Protein AF-A0A2G6F194-F1 (afdb_monomer)

Structure (mmCIF, N/CA/C/O backbone):
data_AF-A0A2G6F194-F1
#
_entry.id   AF-A0A2G6F194-F1
#
loop_
_atom_site.group_PDB
_atom_site.id
_atom_site.type_symbol
_atom_site.label_atom_id
_atom_site.label_alt_id
_atom_site.label_comp_id
_atom_site.label_asym_id
_atom_site.label_entity_id
_atom_site.label_seq_id
_atom_site.pdbx_PDB_ins_code
_atom_site.Cartn_x
_atom_site.Cartn_y
_atom_site.Cartn_z
_atom_site.occupancy
_atom_site.B_iso_or_equiv
_atom_site.auth_seq_id
_atom_site.auth_comp_id
_atom_site.auth_asym_id
_atom_site.auth_atom_id
_atom_site.pdbx_PDB_model_num
ATOM 1 N N . MET A 1 1 ? -25.394 56.639 -9.094 1.00 57.03 1 MET A N 1
ATOM 2 C CA . MET A 1 1 ? -26.099 55.377 -9.433 1.00 57.03 1 MET A CA 1
ATOM 3 C C . MET A 1 1 ? -25.979 54.927 -10.897 1.00 57.03 1 MET A C 1
ATOM 5 O O . MET A 1 1 ? -26.423 53.831 -11.192 1.00 57.03 1 MET A O 1
ATOM 9 N N . LYS A 1 2 ? -25.365 55.694 -11.817 1.00 50.84 2 LYS A N 1
ATOM 10 C CA . LYS A 1 2 ? -25.257 55.303 -13.242 1.00 50.84 2 LYS A CA 1
ATOM 11 C C . LYS A 1 2 ? -24.055 54.400 -13.576 1.00 50.84 2 LYS A C 1
ATOM 13 O O . LYS A 1 2 ? -24.092 53.701 -14.574 1.00 50.84 2 LYS A O 1
ATOM 18 N N . LEU A 1 3 ? -23.037 54.360 -12.709 1.00 51.38 3 LEU A N 1
ATOM 19 C CA . LEU A 1 3 ? -21.790 53.615 -12.947 1.00 51.38 3 LEU A CA 1
ATOM 20 C C . LEU A 1 3 ? -21.889 52.108 -12.633 1.00 51.38 3 LEU A C 1
ATOM 22 O O . LEU A 1 3 ? -21.144 51.312 -13.187 1.00 51.38 3 LEU A O 1
ATOM 26 N N . LYS A 1 4 ? -22.828 51.700 -11.764 1.00 57.72 4 LYS A N 1
ATOM 27 C CA . LYS A 1 4 ? -23.066 50.276 -11.457 1.00 57.72 4 LYS A CA 1
ATOM 28 C C . LYS A 1 4 ? -23.972 49.590 -12.482 1.00 57.72 4 LYS A C 1
ATOM 30 O O . LYS A 1 4 ? -23.875 48.384 -12.660 1.00 57.72 4 LYS A O 1
ATOM 35 N N . LEU A 1 5 ? -24.814 50.356 -13.181 1.00 55.59 5 LEU A N 1
ATOM 36 C CA . LEU A 1 5 ? -25.739 49.819 -14.179 1.00 55.59 5 LEU A CA 1
ATOM 37 C C . LEU A 1 5 ? -25.016 49.458 -15.486 1.00 55.59 5 LEU A C 1
ATOM 39 O O . LEU A 1 5 ? -25.322 48.439 -16.093 1.00 55.59 5 LEU A O 1
ATOM 43 N N . THR A 1 6 ? -24.008 50.243 -15.880 1.00 59.50 6 THR A N 1
ATOM 44 C CA . THR A 1 6 ? -23.192 49.972 -17.074 1.00 59.50 6 THR A CA 1
ATOM 45 C C . THR A 1 6 ? -22.275 48.763 -16.892 1.00 59.50 6 THR A C 1
ATOM 47 O O . THR A 1 6 ? -22.094 48.001 -17.833 1.00 59.50 6 THR A O 1
ATOM 50 N N . ALA A 1 7 ? -21.756 48.529 -15.682 1.00 60.09 7 ALA A N 1
ATOM 51 C CA . ALA A 1 7 ? -20.935 47.354 -15.382 1.00 60.09 7 ALA A CA 1
ATOM 52 C C . ALA A 1 7 ? -21.736 46.038 -15.453 1.00 60.09 7 ALA A C 1
ATOM 54 O O . ALA A 1 7 ? -21.231 45.040 -15.957 1.00 60.09 7 ALA A O 1
ATOM 55 N N . ILE A 1 8 ? -23.003 46.049 -15.020 1.00 62.81 8 ILE A N 1
ATOM 56 C CA . ILE A 1 8 ? -23.899 44.884 -15.122 1.00 62.81 8 ILE A CA 1
ATOM 57 C C . ILE A 1 8 ? -24.279 44.624 -16.588 1.00 62.81 8 ILE A C 1
ATOM 59 O O . ILE A 1 8 ? -24.300 43.476 -17.020 1.00 62.81 8 ILE A O 1
ATOM 63 N N . LEU A 1 9 ? -24.504 45.678 -17.379 1.00 58.00 9 LEU A N 1
ATOM 64 C CA . LEU A 1 9 ? -24.854 45.548 -18.799 1.00 58.00 9 LEU A CA 1
ATOM 65 C C . LEU A 1 9 ? -23.704 44.987 -19.652 1.00 58.00 9 LEU A C 1
ATOM 67 O O . LEU A 1 9 ? -23.964 44.222 -20.572 1.00 58.00 9 LEU A O 1
ATOM 71 N N . VAL A 1 10 ? -22.448 45.305 -19.314 1.00 62.62 10 VAL A N 1
ATOM 72 C CA . VAL A 1 10 ? -21.254 44.722 -19.962 1.00 62.62 10 VAL A CA 1
ATOM 73 C C . VAL A 1 10 ? -21.013 43.273 -19.519 1.00 62.62 10 VAL A C 1
ATOM 75 O O . VAL A 1 10 ? -20.539 42.456 -20.303 1.00 62.62 10 VAL A O 1
ATOM 78 N N . TYR A 1 11 ? -21.370 42.922 -18.281 1.00 60.53 11 TYR A N 1
ATOM 79 C CA . TYR A 1 11 ? -21.220 41.557 -17.769 1.00 60.53 11 TYR A CA 1
ATOM 80 C C . TYR A 1 11 ? -22.251 40.584 -18.372 1.00 60.53 11 TYR A C 1
ATOM 82 O O . TYR A 1 11 ? -21.932 39.430 -18.644 1.00 60.53 11 TYR A O 1
ATOM 90 N N . VAL A 1 12 ? -23.471 41.054 -18.661 1.00 61.41 12 VAL A N 1
ATOM 91 C CA . VAL A 1 12 ? -24.536 40.237 -19.275 1.00 61.41 12 VAL A CA 1
ATOM 92 C C . VAL A 1 12 ? -24.289 39.980 -20.770 1.00 61.41 12 VAL A C 1
ATO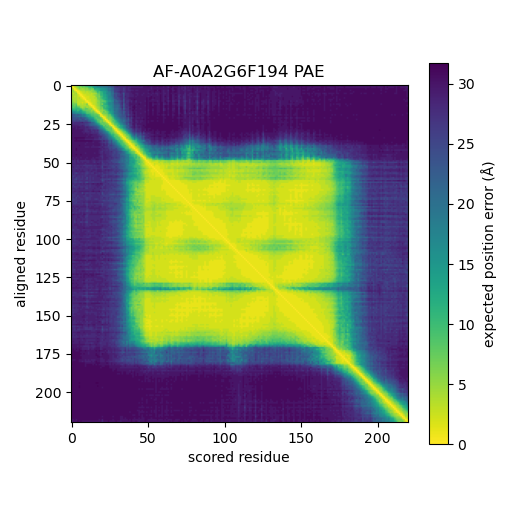M 94 O O . VAL A 1 12 ? -24.631 38.910 -21.274 1.00 61.41 12 VAL A O 1
ATOM 97 N N . THR A 1 13 ? -23.638 40.901 -21.487 1.00 58.09 13 THR A N 1
ATOM 98 C CA . THR A 1 13 ? -23.297 40.701 -22.908 1.00 58.09 13 THR A CA 1
ATOM 99 C C . THR A 1 13 ? -22.097 39.774 -23.124 1.00 58.09 13 THR A C 1
ATOM 101 O O . THR A 1 13 ? -21.975 39.189 -24.196 1.00 58.09 13 THR A O 1
ATOM 104 N N . LEU A 1 14 ? -21.252 39.566 -22.108 1.00 54.41 14 LEU A N 1
ATOM 105 C CA . LEU A 1 14 ? -20.115 38.633 -22.149 1.00 54.41 14 LEU A CA 1
ATOM 106 C C . LEU A 1 14 ? -20.490 37.172 -21.826 1.00 54.41 14 LEU A C 1
ATOM 108 O O . LEU A 1 14 ? -19.683 36.277 -22.054 1.00 54.41 14 LEU A O 1
ATOM 112 N N . LEU A 1 15 ? -21.717 36.917 -21.353 1.00 56.50 15 LEU A N 1
ATOM 113 C CA . LEU A 1 15 ? -22.209 35.589 -20.944 1.00 56.50 15 LEU A CA 1
ATOM 114 C C . LEU A 1 15 ? -23.106 34.885 -21.983 1.00 56.50 15 LEU A C 1
ATOM 116 O O . LEU A 1 15 ? -23.574 33.780 -21.726 1.00 56.50 15 LEU A O 1
ATOM 120 N N . THR A 1 16 ? -23.355 35.483 -23.155 1.00 59.78 16 THR A N 1
ATOM 121 C CA . THR A 1 16 ? -24.286 34.931 -24.170 1.00 59.78 16 THR A CA 1
ATOM 122 C C . THR A 1 16 ? -23.661 34.643 -25.543 1.00 59.78 16 THR A C 1
ATOM 124 O O . THR A 1 16 ? -24.370 34.288 -26.483 1.00 59.78 16 THR A O 1
ATOM 127 N N . GLY A 1 17 ? -22.335 34.722 -25.679 1.00 55.12 17 GLY A N 1
ATOM 128 C CA . GLY A 1 17 ? -21.633 34.395 -26.924 1.00 55.12 17 GLY A CA 1
ATOM 129 C C . GLY A 1 17 ? -20.976 33.017 -26.891 1.00 55.12 17 GLY A C 1
ATOM 130 O O . GLY A 1 17 ? -19.819 32.927 -26.498 1.00 55.12 17 GLY A O 1
ATOM 131 N N . GLY A 1 18 ? -21.674 31.962 -27.335 1.00 59.00 18 GLY A N 1
ATOM 132 C CA . GLY A 1 18 ? -21.011 30.680 -27.617 1.00 59.00 18 GLY A CA 1
ATOM 133 C C . GLY A 1 18 ? -21.842 29.395 -27.574 1.00 59.00 18 GLY A C 1
ATOM 134 O O . GLY A 1 18 ? -21.368 28.418 -27.011 1.00 59.00 18 GLY A O 1
ATOM 135 N N . VAL A 1 19 ? -23.029 29.338 -28.189 1.00 59.56 19 VAL A N 1
ATOM 136 C CA . VAL A 1 19 ? -23.589 28.051 -28.654 1.00 59.56 19 VAL A CA 1
ATOM 137 C C . VAL A 1 19 ? -24.004 28.206 -30.111 1.00 59.56 19 VAL A C 1
ATOM 139 O O . VAL A 1 19 ? -25.099 28.664 -30.422 1.00 59.56 19 VAL A O 1
ATOM 142 N N . ALA A 1 20 ? -23.102 27.832 -31.013 1.00 44.66 20 ALA A N 1
ATOM 143 C CA . ALA A 1 20 ? -23.426 27.548 -32.402 1.00 44.66 20 ALA A CA 1
ATOM 144 C C . ALA A 1 20 ? -23.197 26.049 -32.635 1.00 44.66 20 ALA A C 1
ATOM 146 O O . ALA A 1 20 ? -22.137 25.629 -33.091 1.00 44.66 20 ALA A O 1
ATOM 147 N N . CYS A 1 21 ? -24.197 25.236 -32.285 1.00 48.41 21 CYS A N 1
ATOM 148 C CA . CYS A 1 21 ? -24.303 23.864 -32.770 1.00 48.41 21 CYS A CA 1
ATOM 149 C C . CYS A 1 21 ? -24.702 23.905 -34.251 1.00 48.41 21 CYS A C 1
ATOM 151 O O . CYS A 1 21 ? -25.825 24.282 -34.584 1.00 48.41 21 CYS A O 1
ATOM 153 N N . GLN A 1 22 ? -23.806 23.492 -35.148 1.00 51.53 22 GLN A N 1
ATOM 154 C CA . GLN A 1 22 ? -24.201 23.080 -36.493 1.00 51.53 22 GLN A CA 1
ATOM 155 C C . GLN A 1 22 ? -24.918 21.731 -36.392 1.00 51.53 22 GLN A C 1
ATOM 157 O O . GLN A 1 22 ? -24.296 20.692 -36.194 1.00 51.53 22 GLN A O 1
ATOM 162 N N . GLN A 1 23 ? -26.242 21.747 -36.527 1.00 46.06 23 GLN A N 1
ATOM 163 C CA . GLN A 1 23 ? -27.043 20.537 -36.649 1.00 46.06 23 GLN A CA 1
ATOM 164 C C . GLN A 1 23 ? -27.081 20.110 -38.119 1.00 46.06 23 GLN A C 1
ATOM 166 O O . GLN A 1 23 ? -27.906 20.586 -38.897 1.00 46.06 23 GLN A O 1
ATOM 171 N N . ASN A 1 24 ? -26.175 19.209 -38.502 1.00 43.97 24 ASN A N 1
ATOM 172 C CA . ASN A 1 24 ? -26.334 18.428 -39.722 1.00 43.97 24 ASN A CA 1
ATOM 173 C C . ASN A 1 24 ? -27.231 17.222 -39.405 1.00 43.97 24 ASN A C 1
ATOM 175 O O . ASN A 1 24 ? -26.953 16.455 -38.486 1.00 43.97 24 ASN A O 1
ATOM 179 N N . ARG A 1 25 ? -28.343 17.089 -40.131 1.00 45.12 25 ARG A N 1
ATOM 180 C CA . ARG A 1 25 ? -29.281 15.974 -39.979 1.00 45.12 25 ARG A CA 1
ATOM 181 C C . ARG A 1 25 ? -28.723 14.744 -40.689 1.00 45.12 25 ARG A C 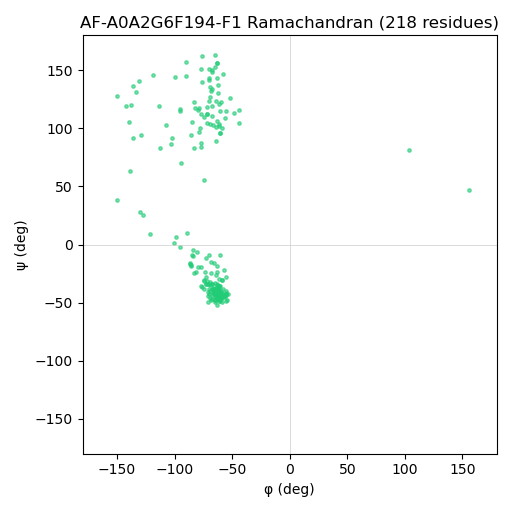1
ATOM 183 O O . ARG A 1 25 ? -28.650 14.739 -41.914 1.00 45.12 25 ARG A O 1
ATOM 190 N N . GLN A 1 26 ? -28.448 13.683 -39.938 1.00 40.47 26 GLN A N 1
ATOM 191 C CA . GLN A 1 26 ? -28.544 12.314 -40.440 1.00 40.47 26 GLN A CA 1
ATOM 192 C C . GLN A 1 26 ? -29.351 11.470 -39.451 1.00 40.47 26 GLN A C 1
ATOM 194 O O . GLN A 1 26 ? -29.325 11.691 -38.243 1.00 40.47 26 GLN A O 1
ATOM 199 N N . ASN A 1 27 ? -30.180 10.610 -40.029 1.00 34.78 27 ASN A N 1
ATOM 200 C CA . ASN A 1 27 ? -31.308 9.929 -39.415 1.00 34.78 27 ASN A CA 1
ATOM 201 C C . ASN A 1 27 ? -30.885 8.905 -38.357 1.00 34.78 27 ASN A C 1
ATOM 203 O O . ASN A 1 27 ? -29.853 8.254 -38.482 1.00 34.78 27 ASN A O 1
ATOM 207 N N . SER A 1 28 ? -31.748 8.713 -37.362 1.00 43.31 28 SER A N 1
ATOM 208 C CA . SER A 1 28 ? -31.665 7.618 -36.404 1.00 43.31 28 SER A CA 1
ATOM 209 C C . SER A 1 28 ? -31.735 6.266 -37.114 1.00 43.31 28 SER A C 1
ATOM 211 O O . SER A 1 28 ? -32.721 5.938 -37.772 1.00 43.31 28 SER A O 1
ATOM 213 N N . THR A 1 29 ? -30.716 5.445 -36.918 1.00 32.47 29 THR A N 1
ATOM 214 C CA . THR A 1 29 ? -30.862 3.993 -36.825 1.00 32.47 29 THR A CA 1
ATOM 215 C C . THR A 1 29 ? -29.956 3.587 -35.677 1.00 32.47 29 THR A C 1
ATOM 217 O O . THR A 1 29 ? -28.786 3.961 -35.660 1.00 32.47 29 THR A O 1
ATOM 220 N N . GLY A 1 30 ? -30.545 2.978 -34.650 1.00 44.94 30 GLY A N 1
ATOM 221 C CA . GLY A 1 30 ? -29.789 2.493 -33.509 1.00 44.94 30 GLY A CA 1
ATOM 222 C C . GLY A 1 30 ? -28.806 1.430 -33.968 1.00 44.94 30 GLY A C 1
ATOM 223 O O . GLY A 1 30 ? -29.207 0.512 -34.670 1.00 44.94 30 GLY A O 1
ATOM 224 N N . ASP A 1 31 ? -27.558 1.599 -33.561 1.00 35.72 31 ASP A N 1
ATOM 225 C CA . ASP A 1 31 ? -26.650 0.528 -33.196 1.00 35.72 31 ASP A CA 1
ATOM 226 C C . ASP A 1 31 ?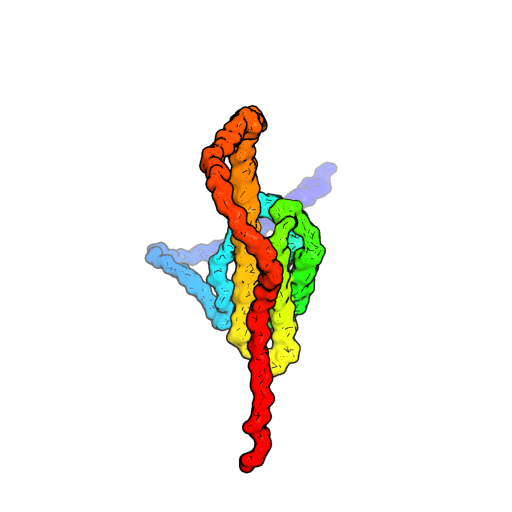 -25.710 1.114 -32.140 1.00 35.72 31 ASP A C 1
ATOM 228 O O . ASP A 1 31 ? -25.174 2.215 -32.281 1.00 35.72 31 ASP A O 1
ATOM 232 N N . ASP A 1 32 ? -25.624 0.396 -31.029 1.00 45.88 32 ASP A N 1
ATOM 233 C CA . ASP A 1 32 ? -24.804 0.674 -29.861 1.00 45.88 32 ASP A CA 1
ATOM 234 C C . ASP A 1 32 ? -23.328 0.593 -30.277 1.00 45.88 32 ASP A C 1
ATOM 236 O O . ASP A 1 32 ? -22.715 -0.475 -30.286 1.00 45.88 32 ASP A O 1
ATOM 240 N N . VAL A 1 33 ? -22.759 1.717 -30.721 1.00 38.16 33 VAL A N 1
ATOM 241 C CA . VAL A 1 33 ? -21.314 1.827 -30.918 1.00 38.16 33 VAL A CA 1
ATOM 242 C C . VAL A 1 33 ? -20.712 1.998 -29.535 1.00 38.16 33 VAL A C 1
ATOM 244 O O . VAL A 1 33 ? -20.500 3.110 -29.052 1.00 38.16 33 VAL A O 1
ATOM 247 N N . LEU A 1 34 ? -20.448 0.850 -28.911 1.00 42.69 34 LEU A N 1
ATOM 248 C CA . LEU A 1 34 ? -19.392 0.686 -27.932 1.00 42.69 34 LEU A CA 1
ATOM 249 C C . LEU A 1 34 ? -18.163 1.392 -28.513 1.00 42.69 34 LEU A C 1
ATOM 251 O O . LEU A 1 34 ? -17.555 0.921 -29.478 1.00 42.69 34 LEU A O 1
ATOM 255 N N . GLU A 1 35 ? -17.845 2.567 -27.981 1.00 36.88 35 GLU A N 1
ATOM 256 C CA . GLU A 1 35 ? -16.584 3.233 -28.248 1.00 36.88 35 GLU A CA 1
ATOM 257 C C . GLU A 1 35 ? -15.509 2.265 -27.754 1.00 36.88 35 GLU A C 1
ATOM 259 O O . GLU A 1 35 ? -15.265 2.131 -26.555 1.00 36.88 35 GLU A O 1
ATOM 264 N N . THR A 1 36 ? -14.969 1.465 -28.676 1.00 39.38 36 THR A N 1
ATOM 265 C CA . THR A 1 36 ? -13.885 0.534 -28.386 1.00 39.38 36 THR A CA 1
ATOM 266 C C . THR A 1 36 ? -12.743 1.389 -27.863 1.00 39.38 36 THR A C 1
ATOM 268 O O . THR A 1 36 ? -12.063 2.067 -28.636 1.00 39.38 36 THR A O 1
ATOM 271 N N . ARG A 1 37 ? -12.583 1.410 -26.536 1.00 41.94 37 ARG A N 1
ATOM 272 C CA . ARG A 1 37 ? -11.414 1.950 -25.852 1.00 41.94 37 ARG A CA 1
ATOM 273 C C . ARG A 1 37 ? -10.222 1.340 -26.576 1.00 41.94 37 ARG A C 1
ATOM 275 O O . ARG A 1 37 ? -10.077 0.122 -26.587 1.00 41.94 37 ARG A O 1
ATOM 282 N N . GLN A 1 38 ? -9.446 2.163 -27.276 1.00 38.91 38 GLN A N 1
ATOM 283 C CA . GLN A 1 38 ? -8.184 1.697 -27.827 1.00 38.91 38 GLN A CA 1
ATOM 284 C C . GLN A 1 38 ? -7.345 1.291 -26.619 1.00 38.91 38 GLN A C 1
ATOM 286 O O . GLN A 1 38 ? -6.895 2.151 -25.862 1.00 38.91 38 GLN A O 1
ATOM 291 N N . ASP A 1 39 ? -7.240 -0.017 -26.392 1.00 50.06 39 ASP A N 1
ATOM 292 C CA . ASP A 1 39 ? -6.336 -0.583 -25.408 1.00 50.06 39 ASP A CA 1
ATOM 293 C C . ASP A 1 39 ? -4.928 -0.180 -25.836 1.00 50.06 39 ASP A C 1
ATOM 295 O O . ASP A 1 39 ? -4.368 -0.699 -26.803 1.00 50.06 39 ASP A O 1
ATOM 299 N N . ASP A 1 40 ? -4.393 0.826 -25.149 1.00 54.69 40 ASP A N 1
ATOM 300 C CA . ASP A 1 40 ? -2.973 1.119 -25.165 1.00 54.69 40 ASP A CA 1
ATOM 301 C C . ASP A 1 40 ? -2.262 -0.172 -24.730 1.00 54.69 40 ASP A C 1
ATOM 303 O O . ASP A 1 40 ? -2.466 -0.610 -23.591 1.00 54.69 40 ASP A O 1
ATOM 307 N N . PRO A 1 41 ? -1.467 -0.816 -25.605 1.00 56.09 41 PRO A N 1
ATOM 308 C CA . PRO A 1 41 ? -0.809 -2.078 -25.281 1.00 56.09 41 PRO A CA 1
ATOM 309 C C . PRO A 1 41 ? 0.150 -1.952 -24.085 1.00 56.09 41 PRO A C 1
ATOM 311 O O . PRO A 1 41 ? 0.635 -2.968 -23.589 1.00 56.09 41 PRO A O 1
ATOM 314 N N . ASP A 1 42 ? 0.423 -0.729 -23.615 1.00 58.31 42 ASP A N 1
ATOM 315 C CA . ASP A 1 42 ? 1.227 -0.446 -22.432 1.00 58.31 42 ASP A CA 1
ATOM 316 C C . ASP A 1 42 ? 0.430 -0.443 -21.106 1.00 58.31 42 ASP A C 1
ATOM 318 O O . ASP A 1 42 ? 1.035 -0.548 -20.043 1.00 58.31 42 ASP A O 1
ATOM 322 N N . LYS A 1 43 ? -0.913 -0.371 -21.117 1.00 60.75 43 LYS A N 1
ATOM 323 C CA . LYS A 1 43 ? -1.746 -0.257 -19.897 1.00 60.75 43 LYS A CA 1
ATOM 324 C C . LYS A 1 43 ? -2.487 -1.561 -19.596 1.00 60.75 43 LYS A C 1
ATOM 326 O O . LYS A 1 43 ? -3.488 -1.867 -20.231 1.00 60.75 43 LYS A O 1
ATOM 331 N N . THR A 1 44 ? -2.019 -2.353 -18.625 1.00 56.31 44 THR A N 1
ATOM 332 C CA . THR A 1 44 ? -2.422 -3.782 -18.529 1.00 56.31 44 THR A CA 1
ATOM 333 C C . THR A 1 44 ? -2.909 -4.274 -17.150 1.00 56.31 44 THR A C 1
ATOM 335 O O . THR A 1 44 ? -2.741 -5.459 -16.841 1.00 56.31 44 THR A O 1
ATOM 338 N N . ILE A 1 45 ? -3.488 -3.440 -16.269 1.00 58.75 45 ILE A N 1
ATOM 339 C CA . ILE A 1 45 ? -3.854 -3.918 -14.909 1.00 58.75 45 ILE A CA 1
ATOM 340 C C . ILE A 1 45 ? -5.214 -3.432 -14.370 1.00 58.75 45 ILE A C 1
ATOM 342 O O . ILE A 1 45 ? -5.286 -2.821 -13.311 1.00 58.75 45 ILE A O 1
ATOM 346 N N . SER A 1 46 ? -6.332 -3.798 -14.998 1.00 55.19 46 SER A N 1
ATOM 347 C CA . SER A 1 46 ? -7.648 -3.622 -14.361 1.00 55.19 46 SER A CA 1
ATOM 348 C C . SER A 1 46 ? -7.979 -4.777 -13.396 1.00 55.19 46 SER A C 1
ATOM 350 O O . SER A 1 46 ? -8.695 -5.712 -13.756 1.00 55.19 46 SER A O 1
ATOM 352 N N . SER A 1 47 ? -7.488 -4.743 -12.148 1.00 56.78 47 SER A N 1
ATOM 353 C CA . SER A 1 47 ? -8.161 -5.508 -11.082 1.00 56.78 47 SER A CA 1
ATOM 354 C C . SER A 1 47 ? -9.427 -4.761 -10.654 1.00 56.78 47 SER A C 1
ATOM 356 O O . SER A 1 47 ? -9.451 -3.531 -10.575 1.00 56.78 47 SER A O 1
ATOM 358 N N . ILE A 1 48 ? -10.508 -5.502 -10.399 1.00 59.38 48 ILE A N 1
ATOM 359 C CA . ILE A 1 48 ? -11.655 -4.977 -9.653 1.00 59.38 48 ILE A CA 1
ATOM 360 C C . ILE A 1 48 ? -11.148 -4.739 -8.232 1.00 59.38 48 ILE A C 1
ATOM 362 O O . ILE A 1 48 ? -10.940 -5.685 -7.475 1.00 59.38 48 ILE A O 1
ATOM 366 N N . GLY A 1 49 ? -10.880 -3.475 -7.910 1.00 73.69 49 GLY A N 1
ATOM 367 C CA . GLY A 1 49 ? -10.352 -3.094 -6.609 1.00 73.69 49 GLY A CA 1
ATOM 368 C C . GLY A 1 49 ? -11.330 -3.431 -5.483 1.00 73.69 49 GLY A C 1
ATOM 369 O O . GLY A 1 49 ? -12.544 -3.292 -5.621 1.00 73.69 49 GLY A O 1
ATOM 370 N N . VAL A 1 50 ? -10.792 -3.852 -4.340 1.00 85.62 50 VAL A N 1
ATOM 371 C CA . VAL A 1 50 ? -11.565 -3.996 -3.098 1.00 85.62 50 VAL A CA 1
ATOM 372 C C . VAL A 1 50 ? -11.982 -2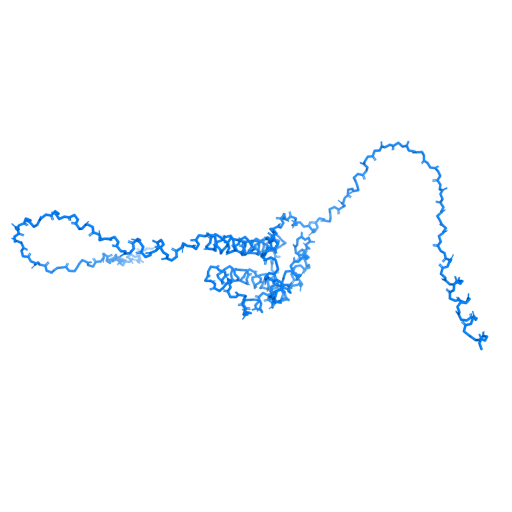.612 -2.600 1.00 85.62 50 VAL A C 1
ATOM 374 O O . VAL A 1 50 ? -11.128 -1.731 -2.473 1.00 85.62 50 VAL A O 1
ATOM 377 N N . THR A 1 51 ? -13.255 -2.439 -2.253 1.00 90.12 51 THR A N 1
ATOM 378 C CA . THR A 1 51 ? -13.772 -1.215 -1.620 1.00 90.12 51 THR A CA 1
ATOM 379 C C . THR A 1 51 ? -13.910 -1.416 -0.110 1.00 90.12 51 THR A C 1
ATOM 381 O O . THR A 1 51 ? -14.222 -2.517 0.358 1.00 90.12 51 THR A O 1
ATOM 384 N N . LEU A 1 52 ? -13.647 -0.364 0.666 1.00 91.94 52 LEU A N 1
ATOM 385 C CA . LEU A 1 52 ? -13.946 -0.360 2.098 1.00 91.94 52 LEU A CA 1
ATOM 386 C C . LEU A 1 52 ? -15.467 -0.310 2.330 1.00 91.94 52 LEU A C 1
ATOM 388 O O . LEU A 1 52 ? -16.194 0.229 1.500 1.00 91.94 52 LEU A O 1
ATOM 392 N N . SER A 1 53 ? -15.960 -0.870 3.437 1.00 91.00 53 SER A N 1
ATOM 393 C CA . SER A 1 53 ? -17.345 -0.598 3.855 1.00 91.00 53 SER A CA 1
ATOM 394 C C . SER A 1 53 ? -17.515 0.891 4.186 1.00 91.00 53 SER A C 1
ATOM 396 O O . SER A 1 53 ? -16.532 1.549 4.520 1.00 91.00 53 SER A O 1
ATOM 398 N N . GLU A 1 54 ? -18.736 1.432 4.112 1.00 89.81 54 GLU A N 1
ATOM 399 C CA . GLU A 1 54 ? -18.990 2.861 4.394 1.00 89.81 54 GLU A CA 1
ATOM 400 C C . GLU A 1 54 ? -18.462 3.264 5.781 1.00 89.81 54 GLU A C 1
ATOM 402 O O . GLU A 1 54 ? -17.686 4.207 5.921 1.00 89.81 54 GLU A O 1
ATOM 407 N N . GLU A 1 55 ? -18.770 2.460 6.797 1.00 84.50 55 GLU A N 1
ATOM 408 C CA . GLU A 1 55 ? -18.292 2.662 8.168 1.00 84.50 55 GLU A CA 1
ATOM 409 C C . GLU A 1 55 ? -16.763 2.596 8.277 1.00 84.50 55 GLU A C 1
ATOM 411 O O . GLU A 1 55 ? -16.144 3.366 9.020 1.00 84.50 55 GLU A O 1
ATOM 416 N N . ALA A 1 56 ? -16.136 1.689 7.520 1.00 88.81 56 ALA A N 1
ATOM 417 C CA . ALA A 1 56 ? -14.688 1.581 7.490 1.00 88.81 56 ALA A CA 1
ATOM 418 C C . ALA A 1 56 ? -14.039 2.779 6.815 1.00 88.81 56 ALA A C 1
ATOM 420 O O . ALA A 1 56 ? -13.013 3.285 7.279 1.00 88.81 56 ALA A O 1
ATOM 421 N N . GLN A 1 57 ? -14.661 3.246 5.741 1.00 91.19 57 GLN A N 1
ATOM 422 C CA . GLN A 1 57 ? -14.217 4.390 4.980 1.00 91.19 57 GLN A CA 1
ATOM 423 C C . GLN A 1 57 ? -14.234 5.653 5.842 1.00 91.19 57 GLN A C 1
ATOM 425 O O . GLN A 1 57 ? -13.216 6.340 5.905 1.00 91.19 57 GLN A O 1
ATOM 430 N N . ASP A 1 58 ? -15.308 5.910 6.588 1.00 89.50 58 ASP A N 1
ATOM 431 C CA . ASP A 1 58 ? -15.425 7.083 7.468 1.00 89.50 58 ASP A CA 1
ATOM 432 C C . ASP A 1 58 ? -14.311 7.161 8.516 1.00 89.50 58 ASP A C 1
ATOM 434 O O . ASP A 1 58 ? -13.780 8.228 8.829 1.00 89.50 58 ASP A O 1
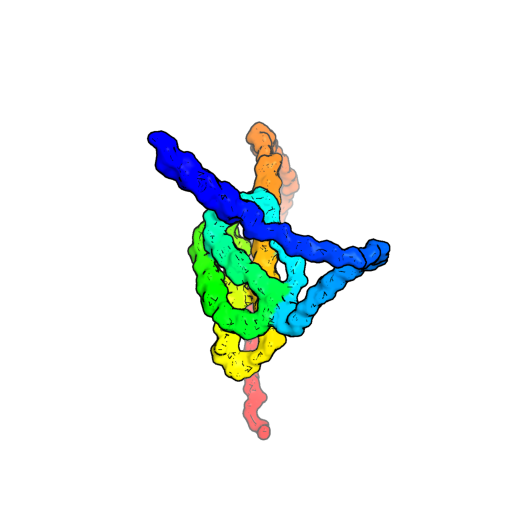ATOM 438 N N . LYS A 1 59 ? -13.914 6.018 9.071 1.00 86.69 59 LYS A N 1
ATOM 439 C CA . LYS A 1 59 ? -12.849 5.973 10.076 1.00 86.69 59 LYS A CA 1
ATOM 440 C C . LYS A 1 59 ? -11.464 6.103 9.452 1.00 86.69 59 LYS A C 1
ATOM 442 O O . LYS A 1 59 ? -10.587 6.735 10.042 1.00 86.69 59 LYS A O 1
ATOM 447 N N . VAL A 1 60 ? -11.265 5.531 8.267 1.00 92.00 60 VAL A N 1
ATOM 448 C CA . VAL A 1 60 ? -10.004 5.623 7.523 1.00 92.00 60 VAL A CA 1
ATOM 449 C C . VAL A 1 60 ? -9.798 7.016 6.913 1.00 92.00 60 VAL A C 1
ATOM 451 O O . VAL A 1 60 ? -8.655 7.434 6.782 1.00 92.00 60 VAL A O 1
ATOM 454 N N . GLN A 1 61 ? -10.855 7.801 6.670 1.00 91.12 61 GLN A N 1
ATOM 455 C CA . GLN A 1 61 ? -10.740 9.207 6.242 1.00 91.12 61 GLN A CA 1
ATOM 456 C C . GLN A 1 61 ? -9.940 10.090 7.216 1.00 91.12 61 GLN A C 1
ATOM 458 O O . GLN A 1 61 ? -9.410 11.125 6.826 1.00 91.12 61 GLN A O 1
ATOM 463 N N . THR A 1 62 ? -9.823 9.694 8.487 1.00 90.94 62 THR A N 1
ATOM 464 C CA . THR A 1 62 ? -8.988 10.409 9.470 1.00 90.94 62 THR A CA 1
ATOM 465 C C . THR A 1 62 ? -7.498 10.068 9.372 1.00 90.94 62 THR A C 1
ATOM 467 O O . THR A 1 62 ? -6.677 10.676 10.058 1.00 90.94 62 THR A O 1
ATOM 470 N N . TRP A 1 63 ? -7.134 9.094 8.535 1.00 95.62 63 TRP A N 1
ATOM 471 C CA . TRP A 1 63 ? -5.783 8.575 8.390 1.00 95.62 63 TRP A CA 1
ATOM 472 C C . TRP A 1 63 ? -5.133 9.115 7.113 1.00 95.62 63 TRP A C 1
ATOM 474 O O . TRP A 1 63 ? -5.179 8.485 6.058 1.00 95.62 63 TRP A O 1
ATOM 484 N N . GLN A 1 64 ? -4.512 10.291 7.215 1.00 96.50 64 GLN A N 1
ATOM 485 C CA . GLN A 1 64 ? -3.992 11.016 6.053 1.00 96.50 64 GLN A CA 1
ATOM 486 C C . GLN A 1 64 ? -2.996 10.193 5.229 1.00 96.50 64 GLN A C 1
ATOM 488 O O . GLN A 1 64 ? -3.119 10.130 4.013 1.00 96.50 64 GLN A O 1
ATOM 493 N N . GLU A 1 65 ? -2.058 9.491 5.867 1.00 97.50 65 GLU A N 1
ATOM 494 C CA . GLU A 1 65 ? -1.047 8.725 5.136 1.00 97.50 65 GLU A CA 1
ATOM 495 C C . GLU A 1 65 ? -1.628 7.512 4.395 1.00 97.50 65 GLU A C 1
ATOM 497 O O . GLU A 1 65 ? -1.043 7.062 3.411 1.00 97.50 65 GLU A O 1
ATOM 502 N N . TYR A 1 66 ? -2.774 6.981 4.841 1.00 97.19 66 TYR A N 1
ATOM 503 C CA . TYR A 1 66 ? -3.524 5.999 4.058 1.00 97.19 66 TYR A CA 1
ATOM 504 C C . TYR A 1 66 ? -4.092 6.647 2.791 1.00 97.19 66 TYR A C 1
ATOM 506 O O . TYR A 1 66 ? -3.951 6.078 1.712 1.00 97.19 66 TYR A O 1
ATOM 514 N N . LEU A 1 67 ? -4.718 7.823 2.921 1.00 96.62 67 LEU A N 1
ATOM 515 C CA . LEU A 1 67 ? -5.353 8.529 1.805 1.00 96.62 67 LEU A CA 1
ATOM 516 C C . LEU A 1 67 ? -4.324 8.965 0.760 1.00 96.62 67 LEU A C 1
ATOM 518 O O . LEU A 1 67 ? -4.520 8.713 -0.425 1.00 96.62 67 LEU A O 1
ATOM 522 N N . ASP A 1 68 ? -3.202 9.531 1.207 1.00 97.62 68 ASP A N 1
ATOM 523 C CA . ASP A 1 68 ? -2.097 9.939 0.335 1.00 97.62 68 ASP A CA 1
ATOM 524 C C . ASP A 1 68 ? -1.555 8.740 -0.457 1.00 97.62 68 ASP A C 1
ATOM 526 O O . ASP A 1 68 ? -1.271 8.833 -1.653 1.00 97.62 68 ASP A O 1
ATOM 530 N N . PHE A 1 69 ? -1.423 7.584 0.204 1.00 98.06 69 PHE A N 1
ATOM 531 C CA . PHE A 1 69 ? -0.976 6.361 -0.451 1.00 98.06 69 PHE A CA 1
ATOM 532 C C . PHE A 1 69 ? -2.026 5.806 -1.425 1.00 98.06 69 PHE A C 1
ATOM 534 O O . PHE A 1 69 ? -1.671 5.379 -2.523 1.00 98.06 69 PHE A O 1
ATOM 541 N N . GLU A 1 70 ? -3.307 5.809 -1.047 1.00 96.25 70 GLU A N 1
ATOM 542 C CA . GLU A 1 70 ? -4.405 5.356 -1.905 1.00 96.25 70 GLU A CA 1
ATOM 543 C C . GLU A 1 70 ? -4.504 6.199 -3.181 1.00 96.25 70 GLU A C 1
ATOM 545 O O . GLU A 1 70 ? -4.581 5.637 -4.275 1.00 96.25 70 GLU A O 1
ATOM 550 N N . GLU A 1 71 ? -4.423 7.526 -3.058 1.00 96.31 71 GLU A N 1
ATOM 551 C CA . GLU A 1 71 ? -4.422 8.455 -4.189 1.00 96.31 71 GLU A CA 1
ATOM 552 C C . GLU A 1 71 ? -3.230 8.200 -5.120 1.00 96.31 71 GLU A C 1
ATOM 554 O O . GLU A 1 71 ? -3.404 8.052 -6.333 1.00 96.31 71 GLU A O 1
ATOM 559 N N . ALA A 1 72 ? -2.027 8.058 -4.557 1.00 96.94 72 ALA A N 1
ATOM 560 C CA . ALA A 1 72 ? -0.823 7.763 -5.329 1.00 96.94 72 ALA A CA 1
ATOM 561 C C . ALA A 1 72 ? -0.880 6.408 -6.052 1.00 96.94 72 ALA A C 1
ATOM 563 O O . ALA A 1 72 ? -0.185 6.216 -7.053 1.00 96.94 72 ALA A O 1
ATOM 564 N N . LEU A 1 73 ? -1.701 5.471 -5.571 1.00 95.69 73 LEU A N 1
ATOM 565 C CA . LEU A 1 73 ? -1.860 4.148 -6.165 1.00 95.69 73 LEU A CA 1
ATOM 566 C C . LEU A 1 73 ? -2.903 4.112 -7.296 1.00 95.69 73 LEU A C 1
ATOM 568 O O . LEU A 1 73 ? -2.869 3.195 -8.115 1.00 95.69 73 LEU A O 1
ATOM 572 N N . LEU A 1 74 ? -3.796 5.103 -7.410 1.00 93.81 74 LEU A N 1
ATOM 573 C CA . LEU A 1 74 ? -4.837 5.136 -8.453 1.00 93.81 74 LEU A CA 1
ATOM 574 C C . LEU A 1 74 ? -4.302 4.987 -9.892 1.00 93.81 74 LEU A C 1
ATOM 576 O O . LEU A 1 74 ? -4.888 4.218 -10.659 1.00 93.81 74 LEU A O 1
ATOM 580 N N . PRO A 1 75 ? -3.188 5.631 -10.295 1.00 92.88 75 PRO A N 1
ATOM 581 C CA . PRO A 1 75 ? -2.645 5.447 -11.639 1.00 92.88 75 PRO A CA 1
ATOM 582 C C . PRO A 1 75 ? -2.174 4.012 -11.909 1.00 92.88 75 PRO A C 1
ATOM 584 O O . PRO A 1 75 ? -2.207 3.569 -13.056 1.00 92.88 75 PRO A O 1
ATOM 587 N N . TYR A 1 76 ? -1.783 3.259 -10.872 1.00 93.69 76 TYR A N 1
ATOM 588 C CA . TYR A 1 76 ? -1.175 1.928 -10.998 1.00 93.69 76 TYR A CA 1
ATOM 589 C C . TYR A 1 76 ? -2.137 0.844 -11.509 1.00 93.69 76 TYR A C 1
ATOM 591 O O . TYR A 1 76 ? -1.676 -0.183 -12.004 1.00 93.69 76 TYR A O 1
ATOM 599 N N . TYR A 1 77 ? -3.451 1.091 -11.497 1.00 91.25 77 TYR A N 1
ATOM 600 C CA . TYR A 1 77 ? -4.447 0.228 -12.154 1.00 91.25 77 TYR A CA 1
ATOM 601 C C . TYR A 1 77 ? -4.426 0.341 -13.695 1.00 91.25 77 TYR A C 1
ATOM 603 O O . TYR A 1 77 ? -5.056 -0.435 -14.407 1.00 91.25 77 TYR A O 1
ATOM 611 N N . ALA A 1 78 ? -3.731 1.321 -14.267 1.00 91.06 78 ALA A N 1
ATOM 612 C CA . ALA A 1 78 ? -3.617 1.458 -15.719 1.00 91.06 78 ALA A CA 1
ATOM 613 C C . ALA A 1 78 ? -2.285 2.103 -16.121 1.00 91.06 78 ALA A C 1
ATOM 615 O O . ALA A 1 78 ? -2.246 2.928 -17.034 1.00 91.06 78 ALA A O 1
ATOM 616 N N . ILE A 1 79 ? -1.212 1.754 -15.412 1.00 92.19 79 ILE A N 1
ATOM 617 C CA . ILE A 1 79 ? 0.118 2.341 -15.591 1.00 92.19 79 ILE A CA 1
ATOM 618 C C . ILE A 1 79 ? 0.938 1.569 -16.624 1.00 92.19 79 ILE A C 1
ATOM 620 O O . ILE A 1 79 ? 0.847 0.340 -16.697 1.00 92.19 79 ILE A O 1
ATOM 624 N N . SER A 1 80 ? 1.761 2.286 -17.388 1.00 92.75 80 SER A N 1
ATOM 625 C CA . SER A 1 80 ? 2.815 1.678 -18.204 1.00 92.75 80 SER A CA 1
ATOM 626 C C . SER A 1 80 ? 4.017 1.249 -17.364 1.00 92.75 80 SER A C 1
ATOM 628 O O . SER A 1 80 ? 4.236 1.725 -16.247 1.00 92.75 80 SER A O 1
ATOM 630 N N . TYR A 1 81 ? 4.861 0.369 -17.907 1.00 92.56 81 TYR A N 1
ATOM 631 C CA . TYR A 1 81 ? 6.064 -0.059 -17.182 1.00 92.56 81 TYR A CA 1
ATOM 632 C C . TYR A 1 81 ? 7.045 1.108 -16.935 1.00 92.56 81 TYR A C 1
ATOM 634 O O . TYR A 1 81 ? 7.696 1.158 -15.891 1.00 92.56 81 TYR A O 1
ATOM 642 N N . THR A 1 82 ? 7.152 2.056 -17.873 1.00 93.62 82 THR A N 1
ATOM 643 C CA . THR A 1 82 ? 8.047 3.221 -17.764 1.00 93.62 82 THR A CA 1
ATOM 644 C C . THR A 1 82 ? 7.557 4.208 -16.712 1.00 93.62 82 THR A C 1
ATOM 646 O O . THR A 1 82 ? 8.351 4.680 -15.895 1.00 93.62 82 THR A O 1
ATOM 649 N N . GLU A 1 83 ? 6.255 4.498 -16.696 1.00 94.88 83 GLU A N 1
ATOM 650 C CA . GLU A 1 83 ? 5.629 5.347 -15.682 1.00 94.88 83 GLU A CA 1
ATOM 651 C C . GLU A 1 83 ? 5.769 4.719 -14.292 1.00 94.88 83 GLU A C 1
ATOM 653 O O . GLU A 1 83 ? 6.134 5.417 -13.346 1.00 94.88 83 GLU A O 1
ATOM 658 N N . ALA A 1 84 ? 5.575 3.399 -14.172 1.00 95.81 84 ALA A N 1
ATOM 659 C CA . ALA A 1 84 ? 5.737 2.685 -12.908 1.00 95.81 84 ALA A CA 1
ATOM 660 C C . ALA A 1 84 ? 7.165 2.796 -12.357 1.00 95.81 84 ALA A C 1
ATOM 662 O O . ALA A 1 84 ? 7.341 3.085 -11.176 1.00 95.81 84 ALA A O 1
ATOM 663 N N . LEU A 1 85 ? 8.189 2.624 -13.201 1.00 95.81 85 LEU A N 1
ATOM 664 C CA . LEU A 1 85 ? 9.590 2.791 -12.792 1.00 95.81 85 LEU A CA 1
ATOM 665 C C . LEU A 1 85 ? 9.924 4.243 -12.428 1.00 95.81 85 LEU A C 1
ATOM 667 O O . LEU A 1 85 ? 10.642 4.486 -11.460 1.00 95.81 85 LEU A O 1
ATOM 671 N N . THR A 1 86 ? 9.373 5.206 -13.170 1.00 95.75 86 THR A N 1
ATOM 672 C CA . THR A 1 86 ? 9.577 6.641 -12.917 1.00 95.75 86 THR A CA 1
ATOM 673 C C . THR A 1 86 ? 8.957 7.068 -11.583 1.00 95.75 86 THR A C 1
ATOM 675 O O . THR A 1 86 ? 9.552 7.849 -10.845 1.00 95.75 86 THR A O 1
ATOM 678 N N . GLY A 1 87 ? 7.778 6.536 -11.246 1.00 96.19 87 GLY A N 1
ATOM 679 C CA . GLY A 1 87 ? 7.066 6.815 -9.996 1.00 96.19 87 GLY A CA 1
ATOM 680 C C . GLY A 1 87 ? 7.498 5.966 -8.795 1.00 96.19 87 GLY A C 1
ATOM 681 O O . GLY A 1 87 ? 7.020 6.204 -7.683 1.00 96.19 87 GLY A O 1
ATOM 682 N N . ALA A 1 88 ? 8.390 4.989 -8.985 1.00 97.06 88 ALA A N 1
ATOM 683 C CA . ALA A 1 88 ? 8.675 3.956 -7.991 1.00 97.06 88 ALA A CA 1
ATOM 684 C C . ALA A 1 88 ? 9.246 4.500 -6.669 1.00 97.06 88 ALA A C 1
ATOM 686 O O . ALA A 1 88 ? 8.819 4.086 -5.592 1.00 97.06 88 ALA A O 1
ATOM 687 N N . GLU A 1 89 ? 10.184 5.449 -6.735 1.00 98.00 89 GLU A N 1
ATOM 688 C CA . GLU A 1 89 ? 10.803 6.054 -5.544 1.00 98.00 89 GLU A CA 1
ATOM 689 C C . GLU A 1 89 ? 9.797 6.896 -4.742 1.00 98.00 89 GLU A C 1
ATOM 691 O O . GLU A 1 89 ? 9.779 6.864 -3.507 1.00 98.00 89 GLU A O 1
ATOM 696 N N . HIS A 1 90 ? 8.910 7.611 -5.440 1.00 97.75 90 HIS A N 1
ATOM 697 C CA . HIS A 1 90 ? 7.847 8.385 -4.807 1.00 97.75 90 HIS A CA 1
ATOM 698 C C . HIS A 1 90 ? 6.851 7.469 -4.085 1.00 97.75 90 HIS A C 1
ATOM 700 O O . HIS A 1 90 ? 6.570 7.681 -2.903 1.00 97.75 90 HIS A O 1
ATOM 706 N N . LEU A 1 91 ? 6.395 6.401 -4.749 1.00 98.12 91 LEU A N 1
ATOM 707 C CA . LEU A 1 91 ? 5.496 5.417 -4.146 1.00 98.12 91 LEU A CA 1
ATOM 708 C C . LEU A 1 91 ? 6.133 4.738 -2.923 1.00 98.12 91 LEU A C 1
ATOM 710 O O . LEU A 1 91 ? 5.479 4.580 -1.895 1.00 98.12 91 LEU A O 1
ATOM 714 N N . ALA A 1 92 ? 7.419 4.384 -3.004 1.00 98.31 92 ALA A N 1
ATOM 715 C CA . ALA A 1 92 ? 8.170 3.786 -1.901 1.00 98.31 92 ALA A CA 1
ATOM 716 C C . ALA A 1 92 ? 8.336 4.736 -0.698 1.00 98.31 92 ALA A C 1
ATOM 718 O O . ALA A 1 92 ? 8.341 4.296 0.455 1.00 98.31 92 ALA A O 1
ATOM 719 N N . THR A 1 93 ? 8.445 6.041 -0.952 1.00 98.50 93 THR A N 1
ATOM 720 C CA . THR A 1 93 ? 8.489 7.072 0.096 1.00 98.50 93 THR A CA 1
ATOM 721 C C . THR A 1 93 ? 7.137 7.198 0.797 1.00 98.50 93 THR A C 1
ATOM 723 O O . THR A 1 93 ? 7.080 7.190 2.029 1.00 98.50 93 THR A O 1
ATOM 726 N N . LEU A 1 94 ? 6.042 7.251 0.032 1.00 98.56 94 LEU A N 1
ATOM 727 C CA . LEU A 1 94 ? 4.688 7.295 0.586 1.00 98.56 94 LEU A CA 1
ATOM 728 C C . LEU A 1 94 ? 4.353 6.021 1.368 1.00 98.56 94 LEU A C 1
ATOM 730 O O . LEU A 1 94 ? 3.815 6.107 2.470 1.00 98.56 94 LEU A O 1
ATOM 734 N N . SER A 1 95 ? 4.736 4.842 0.868 1.00 98.38 95 SER A N 1
ATOM 735 C CA . SER A 1 95 ? 4.500 3.582 1.583 1.00 98.38 95 SER A CA 1
ATOM 736 C C . SER A 1 95 ? 5.250 3.515 2.915 1.00 98.38 95 SER A C 1
ATOM 738 O O . SER A 1 95 ? 4.751 2.934 3.880 1.00 98.38 95 SER A O 1
ATOM 740 N N . ASP A 1 96 ? 6.443 4.110 2.994 1.00 98.56 96 ASP A N 1
ATOM 741 C CA . ASP A 1 96 ? 7.225 4.153 4.227 1.00 98.56 96 ASP A CA 1
ATOM 742 C C . ASP A 1 96 ? 6.645 5.151 5.239 1.00 98.56 96 ASP A C 1
ATOM 744 O O . ASP A 1 96 ? 6.589 4.846 6.434 1.00 98.56 96 ASP A O 1
ATOM 748 N N . ALA A 1 97 ? 6.150 6.300 4.767 1.00 98.31 97 ALA A N 1
ATOM 749 C CA . ALA A 1 97 ? 5.385 7.239 5.586 1.00 98.31 97 ALA A CA 1
ATOM 750 C C . ALA A 1 97 ? 4.114 6.574 6.135 1.00 98.31 97 ALA A C 1
ATOM 752 O O . ALA A 1 97 ? 3.904 6.555 7.349 1.00 98.31 97 ALA A O 1
ATOM 753 N N . PHE A 1 98 ? 3.345 5.907 5.272 1.00 98.06 98 PHE A N 1
ATOM 754 C CA . PHE A 1 98 ? 2.165 5.137 5.655 1.00 98.06 98 PHE A CA 1
ATOM 755 C C . PHE A 1 98 ? 2.489 4.058 6.696 1.00 98.06 98 PHE A C 1
ATOM 757 O O . PHE A 1 98 ? 1.823 3.962 7.726 1.00 98.06 98 PHE A O 1
ATOM 764 N N . ARG A 1 99 ? 3.579 3.307 6.518 1.00 97.81 99 ARG A N 1
ATOM 765 C CA . ARG A 1 99 ? 4.046 2.299 7.485 1.00 97.81 99 ARG A CA 1
ATOM 766 C C . ARG A 1 99 ? 4.411 2.872 8.855 1.00 97.81 99 ARG A C 1
ATOM 768 O O . ARG A 1 99 ? 4.236 2.188 9.864 1.00 97.81 99 ARG A O 1
ATOM 775 N N . LYS A 1 100 ? 4.978 4.077 8.894 1.00 97.06 100 LYS A N 1
ATOM 776 C CA . LYS A 1 100 ? 5.410 4.753 10.129 1.00 97.06 100 LYS A CA 1
ATOM 777 C C . LYS A 1 100 ? 4.293 5.555 10.796 1.00 97.06 100 LYS A C 1
ATOM 779 O O . LYS A 1 100 ? 4.437 5.913 11.965 1.00 97.06 100 LYS A O 1
ATOM 784 N N . SER A 1 101 ? 3.224 5.846 10.063 1.00 96.19 101 SER A N 1
ATOM 785 C CA . SER A 1 101 ? 2.098 6.637 10.543 1.00 96.19 101 SER A CA 1
ATOM 786 C C . SER A 1 101 ? 1.368 5.973 11.712 1.00 96.19 101 SER A C 1
ATOM 788 O O . SER A 1 101 ? 1.402 4.752 11.912 1.00 96.19 101 SER A O 1
ATOM 790 N N . LYS A 1 102 ? 0.685 6.798 12.508 1.00 93.25 102 LYS A N 1
ATOM 791 C CA . LYS A 1 102 ? -0.166 6.319 13.594 1.00 93.25 102 LYS A CA 1
ATOM 792 C C . LYS A 1 102 ? -1.538 5.974 13.019 1.00 93.25 102 LYS A C 1
ATOM 794 O O . LYS A 1 102 ? -2.326 6.870 12.743 1.00 93.25 102 LYS A O 1
ATOM 799 N N . SER A 1 103 ? -1.830 4.683 12.891 1.00 91.50 103 SER A N 1
ATOM 800 C CA . SER A 1 103 ? -3.152 4.226 12.462 1.00 91.50 103 SER A CA 1
ATOM 801 C C . SER A 1 103 ? -4.248 4.590 13.481 1.00 91.50 103 SER A C 1
ATOM 803 O O . SER A 1 103 ? -3.945 4.894 14.642 1.00 91.50 103 SER A O 1
ATOM 805 N N . PRO A 1 104 ? -5.533 4.557 13.094 1.00 90.88 104 PRO A N 1
ATOM 806 C CA . PRO A 1 104 ? -6.647 4.606 14.037 1.00 90.88 104 PRO A CA 1
ATOM 807 C C . PRO A 1 104 ? -6.591 3.465 15.063 1.00 90.88 104 PRO A C 1
ATOM 809 O O . PRO A 1 104 ? -6.179 2.356 14.729 1.00 90.88 104 PRO A O 1
ATOM 812 N N . GLU A 1 105 ? -7.043 3.714 16.295 1.00 88.44 105 GLU A N 1
ATOM 813 C CA . GLU A 1 105 ? -6.915 2.779 17.431 1.00 88.44 105 GLU A CA 1
ATOM 814 C C . GLU A 1 105 ? -7.510 1.394 17.151 1.00 88.44 105 GLU A C 1
ATOM 816 O O . GLU A 1 105 ? -6.894 0.372 17.441 1.00 88.44 105 GLU A O 1
ATOM 821 N N . PHE A 1 106 ? -8.652 1.340 16.473 1.00 84.75 106 PHE A N 1
ATOM 822 C CA . PHE A 1 106 ? -9.296 0.080 16.112 1.00 84.75 106 PHE A CA 1
ATOM 823 C C . PHE A 1 106 ? -8.489 -0.780 15.113 1.00 84.75 106 PHE A C 1
ATOM 825 O O . PHE A 1 106 ? -8.730 -1.977 14.964 1.00 84.75 106 PHE A O 1
ATOM 832 N N . LEU A 1 107 ? -7.499 -0.186 14.435 1.00 90.75 107 LEU A N 1
ATOM 833 C CA . LEU A 1 107 ? -6.551 -0.865 13.547 1.00 90.75 107 LEU A CA 1
ATOM 834 C C . LEU A 1 107 ? -5.206 -1.155 14.223 1.00 90.75 107 LEU A C 1
ATOM 836 O O . LEU A 1 107 ? -4.288 -1.630 13.546 1.00 90.75 107 LEU A O 1
ATOM 840 N N . HIS A 1 108 ? -5.052 -0.912 15.532 1.00 90.88 108 HIS A N 1
ATOM 841 C CA . HIS A 1 108 ? -3.820 -1.178 16.299 1.00 90.88 108 HIS A CA 1
ATOM 842 C C . HIS A 1 108 ? -3.625 -2.673 16.571 1.00 90.88 108 HIS A C 1
ATOM 844 O O . HIS A 1 108 ? -3.456 -3.120 17.700 1.00 90.88 108 HIS A O 1
ATOM 850 N N . THR A 1 109 ? -3.620 -3.471 15.509 1.00 91.88 109 THR A N 1
ATOM 851 C CA . THR A 1 109 ? -3.401 -4.913 15.576 1.00 91.88 109 THR A CA 1
ATOM 852 C C . THR A 1 109 ? -2.151 -5.296 14.796 1.00 91.88 109 THR A C 1
ATOM 854 O O . THR A 1 109 ? -1.855 -4.742 13.732 1.00 91.88 109 THR A O 1
ATOM 857 N N . ASP A 1 110 ? -1.434 -6.313 15.278 1.00 93.94 110 ASP A N 1
ATOM 858 C CA . ASP A 1 110 ? -0.258 -6.840 14.574 1.00 93.94 110 ASP A CA 1
ATOM 859 C C . ASP A 1 110 ? -0.610 -7.343 13.169 1.00 93.94 110 ASP A C 1
ATOM 861 O O . ASP A 1 110 ? 0.186 -7.230 12.239 1.00 93.94 110 ASP A O 1
ATOM 865 N N . ARG A 1 111 ? -1.840 -7.837 12.983 1.00 92.50 111 ARG A N 1
ATOM 866 C CA . ARG A 1 111 ? -2.344 -8.303 11.685 1.00 92.50 111 ARG A CA 1
ATOM 867 C C . ARG A 1 111 ? -2.378 -7.179 10.650 1.00 92.50 111 ARG A C 1
ATOM 869 O O . ARG A 1 111 ? -1.971 -7.412 9.515 1.00 92.50 111 ARG A O 1
ATOM 876 N N . ILE A 1 112 ? -2.829 -5.982 11.029 1.00 95.44 112 ILE A N 1
ATOM 877 C CA . ILE A 1 112 ? -2.817 -4.808 10.145 1.00 95.44 112 ILE A CA 1
ATOM 878 C C . ILE A 1 112 ? -1.376 -4.364 9.882 1.00 95.44 112 ILE A C 1
ATOM 880 O O . ILE A 1 112 ? -0.982 -4.218 8.725 1.00 95.44 112 ILE A O 1
ATOM 884 N N . ARG A 1 113 ? -0.552 -4.254 10.933 1.00 96.06 113 ARG A N 1
ATOM 885 C CA . ARG A 1 113 ? 0.859 -3.848 10.816 1.00 96.06 113 ARG A CA 1
ATOM 886 C C . ARG A 1 113 ? 1.646 -4.736 9.849 1.00 96.06 113 ARG A C 1
ATOM 888 O O . ARG A 1 113 ? 2.400 -4.233 9.022 1.00 96.06 113 ARG A O 1
ATOM 895 N N . VAL A 1 114 ? 1.457 -6.053 9.920 1.00 97.31 114 VAL A N 1
ATOM 896 C CA . VAL A 1 114 ? 2.113 -7.006 9.011 1.00 97.31 114 VAL A CA 1
ATOM 897 C C . VAL A 1 114 ? 1.711 -6.760 7.557 1.00 97.31 114 VAL A C 1
ATOM 899 O O . VAL A 1 114 ? 2.575 -6.779 6.685 1.00 97.31 114 VAL A O 1
ATOM 902 N N . ARG A 1 115 ? 0.431 -6.488 7.273 1.00 97.44 115 ARG A N 1
ATOM 903 C CA . ARG A 1 115 ? -0.033 -6.209 5.903 1.00 97.44 115 ARG A CA 1
ATOM 904 C C . ARG A 1 115 ? 0.554 -4.913 5.348 1.00 97.44 115 ARG A C 1
ATOM 906 O O . ARG A 1 115 ? 1.005 -4.910 4.207 1.00 97.44 115 ARG A O 1
ATOM 913 N N . ILE A 1 116 ? 0.649 -3.868 6.168 1.00 98.06 116 ILE A N 1
ATOM 914 C CA . ILE A 1 116 ? 1.302 -2.609 5.779 1.00 98.06 116 ILE A CA 1
ATOM 915 C C . ILE A 1 116 ? 2.799 -2.826 5.519 1.00 98.06 116 ILE A C 1
ATOM 917 O O . ILE A 1 116 ? 3.346 -2.299 4.554 1.00 98.06 116 ILE A O 1
ATOM 921 N N . ASN A 1 117 ? 3.467 -3.659 6.321 1.00 98.25 117 ASN A N 1
ATOM 922 C CA . ASN A 1 117 ? 4.869 -4.005 6.083 1.00 98.25 117 ASN A CA 1
ATOM 923 C C . ASN A 1 117 ? 5.063 -4.758 4.759 1.00 98.25 117 ASN A C 1
ATOM 925 O O . ASN A 1 117 ? 5.989 -4.438 4.019 1.00 98.25 117 ASN A O 1
ATOM 929 N N . ILE A 1 118 ? 4.191 -5.723 4.446 1.00 98.25 118 ILE A N 1
ATOM 930 C CA . ILE A 1 118 ? 4.226 -6.463 3.173 1.00 98.25 118 ILE A CA 1
ATOM 931 C C . ILE A 1 118 ? 4.060 -5.503 1.989 1.00 98.25 118 ILE A C 1
ATOM 933 O O . ILE A 1 118 ? 4.845 -5.565 1.042 1.00 98.25 118 ILE A O 1
ATOM 937 N N . LEU A 1 119 ? 3.086 -4.593 2.074 1.00 98.50 119 LEU A N 1
ATOM 938 C CA . LEU A 1 119 ? 2.843 -3.554 1.075 1.00 98.50 119 LEU A CA 1
ATOM 939 C C . LEU A 1 119 ? 4.067 -2.648 0.884 1.00 98.50 119 LEU A C 1
ATOM 941 O O . LEU A 1 119 ? 4.530 -2.463 -0.240 1.00 98.50 119 LEU A O 1
ATOM 945 N N . ASN A 1 120 ? 4.645 -2.142 1.977 1.00 98.69 120 ASN A N 1
ATOM 946 C CA . ASN A 1 120 ? 5.844 -1.309 1.919 1.00 98.69 120 ASN A CA 1
ATOM 947 C C . ASN A 1 120 ? 7.025 -2.057 1.287 1.00 98.69 120 ASN A C 1
ATOM 949 O O . ASN A 1 120 ? 7.719 -1.509 0.440 1.00 98.69 120 ASN A O 1
ATOM 953 N N . SER A 1 121 ? 7.240 -3.327 1.641 1.00 98.62 121 SER A N 1
ATOM 954 C CA . SER A 1 121 ? 8.288 -4.138 1.014 1.00 98.62 121 SER A CA 1
ATOM 955 C C . SER A 1 121 ? 8.070 -4.323 -0.489 1.00 98.62 121 SER A C 1
ATOM 957 O O . SER A 1 121 ? 9.047 -4.350 -1.230 1.00 98.62 121 SER A O 1
ATOM 959 N N . ALA A 1 122 ? 6.825 -4.443 -0.956 1.00 98.19 122 ALA A N 1
ATOM 960 C CA . ALA A 1 122 ? 6.519 -4.510 -2.385 1.00 98.19 122 ALA A CA 1
ATOM 961 C C . ALA A 1 122 ? 6.846 -3.191 -3.110 1.00 98.19 122 ALA A C 1
ATOM 963 O O . ALA A 1 122 ? 7.462 -3.214 -4.174 1.00 98.19 122 ALA A O 1
ATOM 964 N N . CYS A 1 123 ? 6.528 -2.046 -2.502 1.00 98.38 123 CYS A N 1
ATOM 965 C CA . CYS A 1 123 ? 6.850 -0.728 -3.062 1.00 98.38 123 CYS A CA 1
ATOM 966 C C . CYS A 1 123 ? 8.367 -0.482 -3.122 1.00 98.38 123 CYS A C 1
ATOM 968 O O . CYS A 1 123 ? 8.885 -0.024 -4.137 1.00 98.38 123 CYS A O 1
ATOM 970 N N . GLN A 1 124 ? 9.100 -0.859 -2.069 1.00 98.44 124 GLN A N 1
ATOM 971 C CA . GLN A 1 124 ? 10.565 -0.766 -2.041 1.00 98.44 124 GLN A CA 1
ATOM 972 C C . GLN A 1 124 ? 11.209 -1.643 -3.126 1.00 98.44 124 GLN A C 1
ATOM 974 O O . GLN A 1 124 ? 12.114 -1.185 -3.816 1.00 98.44 124 GLN A O 1
ATOM 979 N N . ARG A 1 125 ? 10.686 -2.857 -3.367 1.00 97.94 125 ARG A N 1
ATOM 980 C CA . ARG A 1 125 ? 11.155 -3.711 -4.473 1.00 97.94 125 ARG A CA 1
ATOM 981 C C . ARG A 1 125 ? 10.967 -3.056 -5.839 1.00 97.94 125 ARG A C 1
ATOM 983 O O . ARG A 1 125 ? 11.878 -3.125 -6.657 1.00 97.94 125 ARG A O 1
ATOM 990 N N . LEU A 1 126 ? 9.830 -2.399 -6.080 1.00 97.62 126 LEU A N 1
ATOM 991 C CA . LEU A 1 126 ? 9.622 -1.646 -7.321 1.00 97.62 126 LEU A CA 1
ATOM 992 C C . LEU A 1 126 ? 10.647 -0.508 -7.462 1.00 97.62 126 LEU A C 1
ATOM 994 O O . LEU A 1 126 ? 11.198 -0.307 -8.541 1.00 97.62 126 LEU A O 1
ATOM 998 N N . SER A 1 127 ? 10.954 0.201 -6.371 1.00 97.56 127 SER A N 1
ATOM 999 C CA . SER A 1 127 ? 11.999 1.233 -6.373 1.00 97.56 127 SER A CA 1
ATOM 1000 C C . SER A 1 127 ? 13.390 0.662 -6.652 1.00 97.56 127 SER A C 1
ATOM 1002 O O . SER A 1 127 ? 14.182 1.298 -7.350 1.00 97.56 127 SER A O 1
ATOM 1004 N N . ASP A 1 128 ? 13.701 -0.526 -6.137 1.00 97.00 128 ASP A N 1
ATOM 1005 C CA . ASP A 1 128 ? 14.982 -1.190 -6.376 1.00 97.00 128 ASP A CA 1
ATOM 1006 C C . ASP A 1 128 ? 15.129 -1.658 -7.833 1.00 97.00 128 ASP A C 1
ATOM 1008 O O . ASP A 1 128 ? 16.231 -1.601 -8.383 1.00 97.00 128 ASP A O 1
ATOM 1012 N N . MET A 1 129 ? 14.031 -2.039 -8.499 1.00 95.88 129 MET A N 1
ATOM 1013 C CA . MET A 1 129 ? 14.035 -2.438 -9.915 1.00 95.88 129 MET A CA 1
ATOM 1014 C C . MET A 1 129 ? 14.560 -1.344 -10.849 1.00 95.88 129 MET A C 1
ATOM 1016 O O . MET A 1 129 ? 15.208 -1.661 -11.843 1.00 95.88 129 MET A O 1
ATOM 1020 N N . ASN A 1 130 ? 14.373 -0.065 -10.505 1.00 90.00 130 ASN A N 1
ATOM 1021 C CA . ASN A 1 130 ? 14.890 1.063 -11.288 1.00 90.00 130 ASN A CA 1
ATOM 1022 C C . ASN A 1 130 ? 16.434 1.098 -11.353 1.00 90.00 130 ASN A C 1
ATOM 1024 O O . ASN A 1 130 ? 17.024 1.734 -12.222 1.00 90.00 130 ASN A O 1
ATOM 1028 N N . ARG A 1 131 ? 17.120 0.401 -10.438 1.00 89.25 131 ARG A N 1
ATOM 1029 C CA . ARG A 1 131 ? 18.590 0.327 -10.386 1.00 89.25 131 ARG A CA 1
ATOM 1030 C C . ARG A 1 131 ? 19.153 -0.912 -11.088 1.00 89.25 131 ARG A C 1
ATOM 1032 O O . ARG A 1 131 ? 20.372 -1.078 -11.131 1.00 89.25 131 ARG A O 1
ATOM 1039 N N . ILE A 1 132 ? 18.297 -1.788 -11.619 1.00 90.75 132 ILE A N 1
ATOM 1040 C CA . ILE A 1 132 ? 18.695 -3.051 -12.248 1.00 90.75 132 ILE A CA 1
ATOM 1041 C C . ILE A 1 132 ? 18.819 -2.844 -13.771 1.00 90.75 132 ILE A C 1
ATOM 1043 O O . ILE A 1 132 ? 17.813 -2.612 -14.438 1.00 90.75 132 ILE A O 1
ATOM 1047 N N . PRO A 1 133 ? 20.023 -2.973 -14.365 1.00 79.19 133 PRO A N 1
ATOM 1048 C CA . PRO A 1 133 ? 20.274 -2.607 -15.767 1.00 79.19 133 PRO A CA 1
ATOM 1049 C C . PRO A 1 133 ? 19.621 -3.522 -16.819 1.00 79.19 133 PRO A C 1
ATOM 1051 O O . PRO A 1 133 ? 19.660 -3.199 -18.002 1.00 79.19 133 PRO A O 1
ATOM 1054 N N . ALA A 1 134 ? 19.042 -4.656 -16.419 1.00 89.00 134 ALA A N 1
ATOM 1055 C CA . ALA A 1 134 ? 18.427 -5.639 -17.315 1.00 89.00 134 ALA A CA 1
ATOM 1056 C C . ALA A 1 134 ? 16.985 -6.001 -16.911 1.00 89.00 134 ALA A C 1
ATOM 1058 O O . ALA A 1 134 ? 16.535 -7.106 -17.206 1.00 89.00 134 ALA A O 1
ATOM 1059 N N . ILE A 1 135 ? 16.278 -5.107 -16.206 1.00 92.50 135 ILE A N 1
ATOM 1060 C CA . ILE A 1 135 ? 14.906 -5.380 -15.771 1.00 92.50 135 ILE A CA 1
ATOM 1061 C C . ILE A 1 135 ? 13.944 -5.464 -16.962 1.00 92.50 135 ILE A C 1
ATOM 1063 O O . ILE A 1 135 ? 13.972 -4.625 -17.866 1.00 92.50 135 ILE A O 1
ATOM 1067 N N . THR A 1 136 ? 13.091 -6.484 -16.967 1.00 93.75 136 THR A N 1
ATOM 1068 C CA . THR A 1 136 ? 12.092 -6.697 -18.018 1.00 93.75 136 THR A CA 1
ATOM 1069 C C . THR A 1 136 ? 10.767 -6.013 -17.688 1.00 93.75 136 THR A C 1
ATOM 1071 O O . THR A 1 136 ? 10.424 -5.767 -16.529 1.00 93.75 136 THR A O 1
ATOM 1074 N N . ARG A 1 137 ? 9.981 -5.728 -18.730 1.00 93.38 137 ARG A N 1
ATOM 1075 C CA . ARG A 1 137 ? 8.618 -5.193 -18.606 1.00 93.38 137 ARG A CA 1
ATOM 1076 C C . ARG A 1 137 ? 7.748 -6.115 -17.754 1.00 93.38 137 ARG A C 1
ATOM 1078 O O . ARG A 1 137 ? 7.013 -5.650 -16.887 1.00 93.38 137 ARG A O 1
ATOM 1085 N N . GLU A 1 138 ? 7.833 -7.415 -18.004 1.00 93.94 138 GLU A N 1
ATOM 1086 C CA . GLU A 1 138 ? 7.024 -8.441 -17.356 1.00 93.94 138 GLU A CA 1
ATOM 1087 C C . GLU A 1 138 ? 7.288 -8.483 -15.849 1.00 93.94 138 GLU A C 1
ATOM 1089 O O . GLU A 1 138 ? 6.342 -8.573 -15.066 1.00 93.94 138 GLU A O 1
ATOM 1094 N N . GLU A 1 139 ? 8.550 -8.348 -15.434 1.00 95.19 139 GLU A N 1
ATOM 1095 C CA . GLU A 1 139 ? 8.928 -8.274 -14.020 1.00 95.19 139 GLU A CA 1
ATOM 1096 C C . GLU A 1 139 ? 8.355 -7.024 -13.344 1.00 95.19 139 GLU A C 1
ATOM 1098 O O . GLU A 1 139 ? 7.779 -7.127 -12.260 1.00 95.19 139 GLU A O 1
ATOM 1103 N N . VAL A 1 140 ? 8.458 -5.852 -13.983 1.00 96.25 140 VAL A N 1
ATOM 1104 C CA . VAL A 1 140 ? 7.910 -4.596 -13.438 1.00 96.25 140 VAL A CA 1
ATOM 1105 C C . VAL A 1 140 ? 6.398 -4.700 -13.263 1.00 96.25 140 VAL A C 1
ATOM 1107 O O . VAL A 1 140 ? 5.876 -4.412 -12.186 1.00 96.25 140 VAL A O 1
ATOM 1110 N N . ILE A 1 141 ? 5.685 -5.173 -14.287 1.00 95.12 141 ILE A N 1
ATOM 1111 C CA . ILE A 1 141 ? 4.228 -5.343 -14.233 1.00 95.12 141 ILE A CA 1
ATOM 1112 C C . ILE A 1 141 ? 3.827 -6.379 -13.175 1.00 95.12 141 ILE A C 1
ATOM 1114 O O . ILE A 1 141 ? 2.855 -6.166 -12.448 1.00 95.12 141 ILE A O 1
ATOM 1118 N N . ALA A 1 142 ? 4.579 -7.474 -13.032 1.00 95.25 142 ALA A N 1
ATOM 1119 C CA . ALA A 1 142 ? 4.355 -8.439 -11.960 1.00 95.25 142 ALA A CA 1
ATOM 1120 C C . ALA A 1 142 ? 4.515 -7.788 -10.577 1.00 95.25 142 ALA A C 1
ATOM 1122 O O . ALA A 1 142 ? 3.665 -7.973 -9.708 1.00 95.25 142 ALA A O 1
ATOM 1123 N N . GLN A 1 143 ? 5.541 -6.959 -10.382 1.00 97.12 143 GLN A N 1
ATOM 1124 C CA . GLN A 1 143 ? 5.746 -6.257 -9.117 1.00 97.12 143 GLN A CA 1
ATOM 1125 C C . GLN A 1 143 ? 4.661 -5.199 -8.843 1.00 97.12 143 GLN A C 1
ATOM 1127 O O . GLN A 1 143 ? 4.259 -5.039 -7.689 1.00 97.12 143 GLN A O 1
ATOM 1132 N N . VAL A 1 144 ? 4.128 -4.520 -9.864 1.00 96.88 144 VAL A N 1
ATOM 1133 C CA . VAL A 1 144 ? 2.965 -3.626 -9.702 1.00 96.88 144 VAL A CA 1
ATOM 1134 C C . VAL A 1 144 ? 1.730 -4.411 -9.247 1.00 96.88 144 VAL A C 1
ATOM 1136 O O . VAL A 1 144 ? 1.054 -3.996 -8.306 1.00 96.88 144 VAL A O 1
ATOM 1139 N N . ARG A 1 145 ? 1.465 -5.584 -9.836 1.00 95.31 145 ARG A N 1
ATOM 1140 C CA . ARG A 1 145 ? 0.355 -6.460 -9.412 1.00 95.31 145 ARG A CA 1
ATOM 1141 C C . ARG A 1 145 ? 0.483 -6.898 -7.955 1.00 95.31 145 ARG A C 1
ATOM 1143 O O . ARG A 1 145 ? -0.511 -6.904 -7.235 1.00 95.31 145 ARG A O 1
ATOM 1150 N N . GLU A 1 146 ? 1.695 -7.210 -7.504 1.00 96.25 146 GLU A N 1
ATOM 1151 C CA . GLU A 1 146 ? 1.963 -7.542 -6.099 1.00 96.25 146 GLU A CA 1
ATOM 1152 C C . GLU A 1 146 ? 1.662 -6.372 -5.149 1.00 96.25 146 GLU A C 1
ATOM 1154 O O . GLU A 1 146 ? 1.129 -6.585 -4.061 1.00 96.25 146 GLU A O 1
ATOM 1159 N N . ILE A 1 147 ? 1.960 -5.130 -5.550 1.00 97.62 147 ILE A N 1
ATOM 1160 C CA . ILE A 1 147 ? 1.624 -3.937 -4.755 1.00 97.62 147 ILE A CA 1
ATOM 1161 C C . ILE A 1 147 ? 0.105 -3.777 -4.650 1.00 97.62 147 ILE A C 1
ATOM 1163 O O . ILE A 1 147 ? -0.417 -3.632 -3.543 1.00 97.62 147 ILE A O 1
ATOM 1167 N N . LEU A 1 148 ? -0.605 -3.841 -5.782 1.00 96.50 148 LEU A N 1
ATOM 1168 C CA . LEU A 1 148 ? -2.066 -3.723 -5.814 1.00 96.50 148 LEU A CA 1
ATOM 1169 C C . LEU A 1 148 ? -2.724 -4.818 -4.966 1.00 96.50 148 LEU A C 1
ATOM 1171 O O . LEU A 1 148 ? -3.549 -4.518 -4.105 1.00 96.50 148 LEU A O 1
ATOM 1175 N N . SER A 1 149 ? -2.279 -6.068 -5.116 1.00 94.94 149 SER A N 1
ATOM 1176 C CA . SER A 1 149 ? -2.772 -7.192 -4.317 1.00 94.94 149 SER A CA 1
ATOM 1177 C C . SER A 1 149 ? -2.489 -7.010 -2.821 1.00 94.94 149 SER A C 1
ATOM 1179 O O . SER A 1 149 ? -3.358 -7.258 -1.982 1.00 94.94 149 SER A O 1
ATOM 1181 N N . ALA A 1 150 ? -1.299 -6.524 -2.450 1.00 96.88 150 ALA A N 1
ATOM 1182 C CA . ALA A 1 150 ? -0.969 -6.238 -1.056 1.00 96.88 150 ALA A CA 1
ATOM 1183 C C . ALA A 1 150 ? -1.877 -5.160 -0.447 1.00 96.88 150 ALA A C 1
ATOM 1185 O O . ALA A 1 150 ? -2.303 -5.295 0.706 1.00 96.88 150 ALA A O 1
ATOM 1186 N N . PHE A 1 151 ? -2.211 -4.127 -1.221 1.00 96.88 151 PHE A N 1
ATOM 1187 C CA . PHE A 1 151 ? -3.122 -3.072 -0.791 1.00 96.88 151 PHE A CA 1
ATOM 1188 C C . PHE A 1 151 ? -4.575 -3.563 -0.695 1.00 96.88 151 PHE A C 1
ATOM 1190 O O . PHE A 1 151 ? -5.262 -3.289 0.288 1.00 96.88 151 PHE A O 1
ATOM 1197 N N . GLU A 1 152 ? -5.035 -4.374 -1.646 1.00 95.06 152 GLU A N 1
ATOM 1198 C CA . GLU A 1 152 ? -6.346 -5.031 -1.587 1.00 95.06 152 GLU A CA 1
ATOM 1199 C C . GLU A 1 152 ? -6.476 -5.938 -0.356 1.00 95.06 152 GLU A C 1
ATOM 1201 O O . GLU A 1 152 ? -7.463 -5.857 0.375 1.00 95.06 152 GLU A O 1
ATOM 1206 N N . MET A 1 153 ? -5.454 -6.745 -0.053 1.00 94.38 153 MET A N 1
ATOM 1207 C CA . MET A 1 153 ? -5.422 -7.578 1.155 1.00 94.38 153 MET A CA 1
ATOM 1208 C C . MET A 1 153 ? -5.485 -6.753 2.445 1.00 94.38 153 MET A C 1
ATOM 1210 O O . MET A 1 153 ? -6.076 -7.199 3.435 1.00 94.38 153 MET A O 1
ATOM 1214 N N . LEU A 1 154 ? -4.870 -5.568 2.460 1.00 96.25 154 LEU A N 1
ATOM 1215 C CA . LEU A 1 154 ? -4.982 -4.640 3.578 1.00 96.25 154 LEU A CA 1
ATOM 1216 C C . LEU A 1 154 ? -6.423 -4.134 3.721 1.00 96.25 154 LEU A C 1
ATOM 1218 O O . LEU A 1 154 ? -6.968 -4.220 4.820 1.00 96.25 154 LEU A O 1
ATOM 1222 N N . LYS A 1 155 ? -7.064 -3.703 2.627 1.00 95.50 155 LYS A N 1
ATOM 1223 C CA . LYS A 1 155 ? -8.468 -3.253 2.628 1.00 95.50 155 LYS A CA 1
ATOM 1224 C C . LYS A 1 155 ? -9.434 -4.339 3.105 1.00 95.50 155 LYS A C 1
ATOM 1226 O O . LYS A 1 155 ? -10.239 -4.084 3.997 1.00 95.50 155 LYS A O 1
ATOM 1231 N N . ILE A 1 156 ? -9.282 -5.578 2.627 1.00 94.62 156 ILE A N 1
ATOM 1232 C CA . ILE A 1 156 ? -10.054 -6.735 3.124 1.00 94.62 156 ILE A CA 1
ATOM 1233 C C . ILE A 1 156 ? -9.885 -6.885 4.639 1.00 94.62 156 ILE A C 1
ATOM 1235 O O . ILE A 1 156 ? -10.847 -7.140 5.363 1.00 94.62 156 ILE A O 1
ATOM 1239 N N . ARG A 1 157 ? -8.656 -6.730 5.148 1.00 94.62 157 ARG A N 1
ATOM 1240 C CA . ARG A 1 157 ? -8.391 -6.877 6.581 1.00 94.62 157 ARG A CA 1
ATOM 1241 C C . ARG A 1 157 ? -8.938 -5.715 7.412 1.00 94.62 157 ARG A C 1
ATOM 1243 O O . ARG A 1 157 ? -9.311 -5.949 8.563 1.00 94.62 157 ARG A O 1
ATOM 1250 N N . ILE A 1 158 ? -8.979 -4.506 6.859 1.00 94.88 158 ILE A N 1
ATOM 1251 C CA . ILE A 1 158 ? -9.626 -3.351 7.486 1.00 94.88 158 ILE A CA 1
ATOM 1252 C C . ILE A 1 158 ? -11.123 -3.634 7.627 1.00 94.88 158 ILE A C 1
ATOM 1254 O O . ILE A 1 158 ? -11.609 -3.612 8.754 1.00 94.88 158 ILE A O 1
ATOM 1258 N N . ASN A 1 159 ? -11.804 -4.031 6.546 1.00 94.25 159 ASN A N 1
ATOM 1259 C CA . ASN A 1 159 ? -13.225 -4.404 6.584 1.00 94.25 159 ASN A CA 1
ATOM 1260 C C . ASN A 1 159 ? -13.494 -5.509 7.614 1.00 94.25 159 ASN A C 1
ATOM 1262 O O . ASN A 1 159 ? -14.325 -5.342 8.496 1.00 94.25 159 ASN A O 1
ATOM 1266 N N . ALA A 1 160 ? -12.698 -6.582 7.607 1.00 92.31 160 ALA A N 1
ATOM 1267 C CA . ALA A 1 160 ? -12.854 -7.654 8.589 1.00 92.31 160 ALA A CA 1
ATOM 1268 C C . ALA A 1 160 ? -12.645 -7.186 10.044 1.00 92.31 160 ALA A C 1
ATOM 1270 O O . ALA A 1 160 ? -13.202 -7.773 10.966 1.00 92.31 160 ALA A O 1
ATOM 1271 N N . SER A 1 161 ? -11.813 -6.164 10.282 1.00 91.25 161 SER A N 1
ATOM 1272 C CA . SER A 1 161 ? -11.642 -5.585 11.625 1.00 91.25 161 SER A CA 1
ATOM 1273 C C . SER A 1 161 ? -12.857 -4.756 12.055 1.00 91.25 161 SER A C 1
ATOM 1275 O O . SER A 1 161 ? -13.123 -4.665 13.251 1.00 91.25 161 SER A O 1
ATOM 1277 N N . PHE A 1 162 ? -13.596 -4.179 11.104 1.00 89.88 162 PHE A N 1
ATOM 1278 C CA . PHE A 1 162 ? -14.889 -3.545 11.369 1.00 89.88 162 PHE A CA 1
ATOM 1279 C C . PHE A 1 162 ? -15.964 -4.563 11.692 1.00 89.88 162 PHE A C 1
ATOM 1281 O O . PHE A 1 162 ? -16.598 -4.445 12.733 1.00 89.88 162 PHE A O 1
ATOM 1288 N N . ASP A 1 163 ? -16.096 -5.600 10.864 1.00 88.56 163 ASP A N 1
ATOM 1289 C CA . ASP A 1 163 ? -17.097 -6.646 11.075 1.00 88.56 163 ASP A CA 1
ATOM 1290 C C . ASP A 1 163 ? -16.955 -7.268 12.473 1.00 88.56 163 ASP A C 1
ATOM 1292 O O . ASP A 1 163 ? -17.941 -7.464 13.176 1.00 88.56 163 ASP A O 1
ATOM 1296 N N . ILE A 1 164 ? -15.716 -7.516 12.919 1.00 87.31 164 ILE A N 1
ATOM 1297 C CA . ILE A 1 164 ? -15.440 -8.036 14.266 1.00 87.31 164 ILE A CA 1
ATOM 1298 C C . ILE A 1 164 ? -15.896 -7.058 15.356 1.00 87.31 164 ILE A C 1
ATOM 1300 O O . ILE A 1 164 ? -16.537 -7.489 16.307 1.00 87.31 164 ILE A O 1
ATOM 1304 N N . GLN A 1 165 ? -15.602 -5.762 15.234 1.00 85.44 165 GLN A N 1
ATOM 1305 C CA . GLN A 1 165 ? -16.022 -4.776 16.237 1.00 85.44 165 GLN A CA 1
ATOM 1306 C C . GLN A 1 165 ? -17.538 -4.611 16.302 1.00 85.44 165 GLN A C 1
ATOM 1308 O O . GLN A 1 165 ? -18.094 -4.511 17.394 1.00 85.44 165 GLN A O 1
ATOM 1313 N N . ASN A 1 166 ? -18.209 -4.604 15.149 1.00 85.38 166 ASN A N 1
ATOM 1314 C CA . ASN A 1 166 ? -19.663 -4.515 15.101 1.00 85.38 166 ASN A CA 1
ATOM 1315 C C . ASN A 1 166 ? -20.282 -5.732 15.797 1.00 85.38 166 ASN A C 1
ATOM 1317 O O . ASN A 1 166 ? -21.104 -5.563 16.698 1.00 85.38 166 ASN A O 1
ATOM 1321 N N . LEU A 1 167 ? -19.788 -6.938 15.496 1.00 86.69 167 LEU A N 1
ATOM 1322 C CA . LEU A 1 167 ? -20.198 -8.163 16.185 1.00 86.69 167 LEU A CA 1
ATOM 1323 C C . LEU A 1 167 ? -19.926 -8.106 17.696 1.00 86.69 167 LEU A C 1
ATOM 1325 O O . LEU A 1 167 ? -20.783 -8.501 18.480 1.00 86.69 167 LEU A O 1
ATOM 1329 N N . GLU A 1 168 ? -18.767 -7.605 18.129 1.00 84.69 168 GLU A N 1
ATOM 1330 C CA . GLU A 1 168 ? -18.448 -7.445 19.555 1.00 84.69 168 GLU A CA 1
ATOM 1331 C C . GLU A 1 168 ? -19.402 -6.465 20.255 1.00 84.69 168 GLU A C 1
ATOM 1333 O O . GLU A 1 168 ? -19.806 -6.717 21.390 1.00 84.69 168 GLU A O 1
ATOM 1338 N N . SER A 1 169 ? -19.810 -5.388 19.575 1.00 83.69 169 SER A N 1
ATOM 1339 C CA . SER A 1 169 ? -20.770 -4.413 20.107 1.00 83.69 169 SER A CA 1
ATOM 1340 C C . SER A 1 169 ? -22.201 -4.959 20.195 1.00 83.69 169 SER A C 1
ATOM 1342 O O . SER A 1 169 ? -22.927 -4.663 21.146 1.00 83.69 169 SER A O 1
ATOM 1344 N N . GLU A 1 170 ? -22.603 -5.815 19.255 1.00 82.50 170 GLU A N 1
ATOM 1345 C CA . GLU A 1 170 ? -23.897 -6.503 19.287 1.00 82.50 170 GLU A CA 1
ATOM 1346 C C . GLU A 1 170 ? -23.932 -7.606 20.352 1.00 82.50 170 GLU A C 1
ATOM 1348 O O . GLU A 1 170 ? -24.964 -7.842 20.980 1.00 82.50 170 GLU A O 1
ATOM 1353 N N . LEU A 1 171 ? -22.796 -8.270 20.582 1.00 79.19 171 LEU A N 1
ATOM 1354 C CA . LEU A 1 171 ? -22.666 -9.388 21.514 1.00 79.19 171 LEU A CA 1
ATOM 1355 C C . LEU A 1 171 ? -22.317 -8.952 22.944 1.00 79.19 171 LEU A C 1
ATOM 1357 O O . LEU A 1 171 ? -2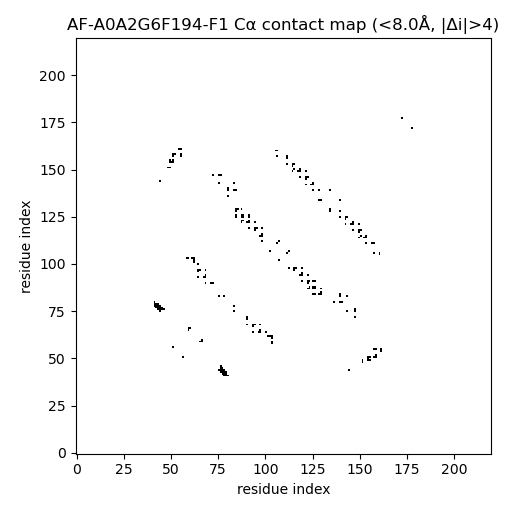1.999 -9.809 23.773 1.00 79.19 171 LEU A O 1
ATOM 1361 N N . THR A 1 172 ? -22.365 -7.652 23.257 1.00 69.75 172 THR A N 1
ATOM 1362 C CA . THR A 1 172 ? -22.141 -7.154 24.620 1.00 69.75 172 THR A CA 1
ATOM 1363 C C . THR A 1 172 ? -23.192 -7.759 25.559 1.00 69.75 172 THR A C 1
ATOM 1365 O O . THR A 1 172 ? -24.328 -7.296 25.635 1.00 69.75 172 THR A O 1
ATOM 1368 N N . LEU A 1 173 ? -22.826 -8.854 26.235 1.00 67.38 173 LEU A N 1
ATOM 1369 C CA . LEU A 1 173 ? -23.718 -9.592 27.124 1.00 67.38 173 LEU A CA 1
ATOM 1370 C C . LEU A 1 173 ? -24.152 -8.691 28.279 1.00 67.38 173 LEU A C 1
ATOM 1372 O O . LEU A 1 173 ? -23.326 -7.996 28.874 1.00 67.38 173 LEU A O 1
ATOM 1376 N N . ASP A 1 174 ? -25.439 -8.753 28.618 1.00 75.56 174 ASP A N 1
ATOM 1377 C CA . ASP A 1 174 ? -25.983 -8.056 29.778 1.00 75.56 174 ASP A CA 1
ATOM 1378 C C . ASP A 1 174 ? -25.140 -8.414 31.027 1.00 75.56 174 ASP A C 1
ATOM 1380 O O . ASP A 1 174 ? -24.927 -9.605 31.304 1.00 75.56 174 ASP A O 1
ATOM 1384 N N . PRO A 1 175 ? -24.614 -7.423 31.775 1.00 70.31 175 PRO A N 1
ATOM 1385 C CA . PRO A 1 175 ? -23.822 -7.669 32.978 1.00 70.31 175 PRO A CA 1
ATOM 1386 C C . PRO A 1 175 ? -24.553 -8.540 34.008 1.00 70.31 175 PRO A C 1
ATOM 1388 O O . PRO A 1 175 ? -23.899 -9.294 34.738 1.00 70.31 175 PRO A O 1
ATOM 1391 N N . ASP A 1 176 ? -25.887 -8.512 34.037 1.00 74.25 176 ASP A N 1
ATOM 139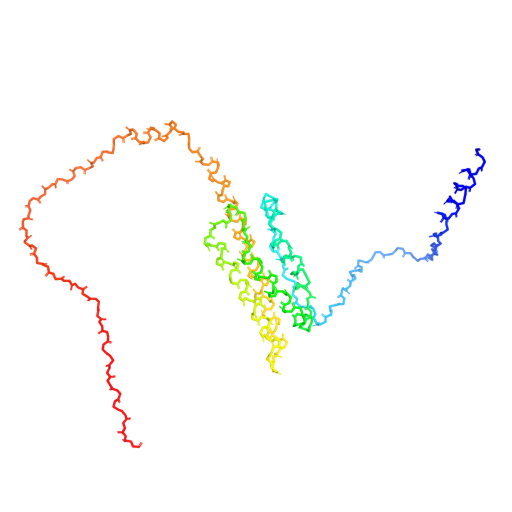2 C CA . ASP A 1 176 ? -26.684 -9.393 34.887 1.00 74.25 176 ASP A CA 1
ATOM 1393 C C . ASP A 1 176 ? -26.613 -10.855 34.415 1.00 74.25 176 ASP A C 1
ATOM 1395 O O . ASP A 1 176 ? -26.510 -11.768 35.239 1.00 74.25 176 ASP A O 1
ATOM 1399 N N . PHE A 1 177 ? -26.538 -11.100 33.104 1.00 72.38 177 PHE A N 1
ATOM 1400 C CA . PHE A 1 177 ? -26.298 -12.433 32.539 1.00 72.38 177 PHE A CA 1
ATOM 1401 C C . PHE A 1 177 ? -24.901 -12.961 32.890 1.00 72.38 177 PHE A C 1
ATOM 1403 O O . PHE A 1 177 ? -24.750 -14.119 33.286 1.00 72.38 177 PHE A O 1
ATOM 1410 N N . VAL A 1 178 ? -23.874 -12.108 32.822 1.00 72.94 178 VAL A N 1
ATOM 1411 C CA . VAL A 1 178 ? -22.495 -12.461 33.209 1.00 72.94 178 VAL A CA 1
ATOM 1412 C C . VAL A 1 178 ? -22.409 -12.788 34.703 1.00 72.94 178 VAL A C 1
ATOM 1414 O O . VAL A 1 178 ? -21.720 -13.727 35.110 1.00 72.94 178 VAL A O 1
ATOM 1417 N N . LYS A 1 179 ? -23.154 -12.058 35.538 1.00 73.25 179 LYS A N 1
ATOM 1418 C CA . LYS A 1 179 ? -23.247 -12.319 36.976 1.00 73.25 179 LYS A CA 1
ATOM 1419 C C . LYS A 1 179 ? -23.906 -13.667 37.274 1.00 73.25 179 LYS A C 1
ATOM 1421 O O . LYS A 1 179 ? -23.437 -14.363 38.169 1.00 73.25 179 LYS A O 1
ATOM 1426 N N . ILE A 1 180 ? -24.931 -14.063 36.515 1.00 73.62 180 ILE A N 1
ATOM 1427 C CA . ILE A 1 180 ? -25.587 -15.377 36.644 1.00 73.62 180 ILE A CA 1
ATOM 1428 C C . ILE A 1 180 ? -24.640 -16.514 36.225 1.00 73.62 180 ILE A C 1
ATOM 1430 O O . ILE A 1 180 ? -24.523 -17.506 36.947 1.00 73.62 180 ILE A O 1
ATOM 1434 N N . LEU A 1 181 ? -23.907 -16.358 35.116 1.00 70.75 181 LEU A N 1
ATOM 1435 C CA . LEU A 1 181 ? -22.910 -17.344 34.676 1.00 70.75 181 LEU A CA 1
ATOM 1436 C C . LEU A 1 181 ? -21.830 -17.573 35.743 1.00 70.75 181 LEU A C 1
ATOM 1438 O O . LEU A 1 181 ? -21.509 -18.714 36.066 1.00 70.75 181 LEU A O 1
ATOM 1442 N N . ASN A 1 182 ? -21.332 -16.495 36.349 1.00 68.75 182 ASN A N 1
ATOM 1443 C CA . ASN A 1 182 ? -20.283 -16.560 37.369 1.00 68.75 182 ASN A CA 1
ATOM 1444 C C . ASN A 1 182 ? -20.797 -16.953 38.765 1.00 68.75 182 ASN A C 1
ATOM 1446 O O . ASN A 1 182 ? -20.011 -17.369 39.614 1.00 68.75 182 ASN A O 1
ATOM 1450 N N . ALA A 1 183 ? -22.100 -16.818 39.020 1.00 70.25 183 ALA A N 1
ATOM 1451 C CA . ALA A 1 183 ? -22.740 -17.237 40.266 1.00 70.25 183 ALA A CA 1
ATOM 1452 C C . ALA A 1 183 ? -23.140 -18.720 40.269 1.00 70.25 183 ALA A C 1
ATOM 1454 O O . ALA A 1 183 ? -23.532 -19.242 41.314 1.00 70.25 183 ALA A O 1
ATOM 1455 N N . THR A 1 184 ? -23.047 -19.410 39.129 1.00 60.50 184 THR A N 1
ATOM 1456 C CA . THR A 1 184 ? -23.361 -20.838 39.052 1.00 60.50 184 THR A CA 1
ATOM 1457 C C . THR A 1 184 ? -22.163 -21.634 39.583 1.00 60.50 184 THR A C 1
ATOM 1459 O O . THR A 1 184 ? -21.086 -21.567 38.987 1.00 60.50 184 THR A O 1
ATOM 1462 N N . PRO A 1 185 ? -22.285 -22.383 40.696 1.00 59.00 185 PRO A N 1
ATOM 1463 C CA . PRO A 1 185 ? -21.191 -23.216 41.169 1.00 59.00 185 PRO A CA 1
ATOM 1464 C C . PRO A 1 185 ? -20.873 -24.261 40.099 1.00 59.00 185 PRO A C 1
ATOM 1466 O O . PRO A 1 185 ? -21.733 -25.057 39.722 1.00 59.00 185 PRO A O 1
ATOM 1469 N N . VAL A 1 186 ? -19.631 -24.259 39.611 1.00 56.62 186 VAL A N 1
ATOM 1470 C CA . VAL A 1 186 ? -19.094 -25.350 38.796 1.00 56.62 186 VAL A CA 1
ATOM 1471 C C . VAL A 1 186 ? -19.242 -26.624 39.623 1.00 56.62 186 VAL A C 1
ATOM 1473 O O . VAL A 1 186 ? -18.551 -26.793 40.630 1.00 56.62 186 VAL A O 1
ATOM 1476 N N . ILE A 1 187 ? -20.163 -27.507 39.234 1.00 52.97 187 ILE A N 1
ATOM 1477 C CA . ILE A 1 187 ? -20.218 -28.858 39.785 1.00 52.97 187 ILE A CA 1
ATOM 1478 C C . ILE A 1 187 ? -18.915 -29.523 39.346 1.00 52.97 187 ILE A C 1
ATOM 1480 O O . ILE A 1 187 ? -18.753 -29.894 38.186 1.00 52.97 187 ILE A O 1
ATOM 1484 N N . GLN A 1 188 ? -17.952 -29.605 40.264 1.00 47.25 188 GLN A N 1
ATOM 1485 C CA . GLN A 1 188 ? -16.790 -30.462 40.097 1.00 47.25 188 GLN A CA 1
ATOM 1486 C C . GLN A 1 188 ? -17.312 -31.895 40.036 1.00 47.25 188 GLN A C 1
ATOM 1488 O O . GLN A 1 188 ? -17.752 -32.442 41.051 1.00 47.25 188 GLN A O 1
ATOM 1493 N N . ASP A 1 189 ? -17.298 -32.487 38.843 1.00 41.03 189 ASP A N 1
ATOM 1494 C CA . ASP A 1 189 ? -17.489 -33.922 38.717 1.00 41.03 189 ASP A CA 1
ATOM 1495 C C . ASP A 1 189 ? -16.364 -34.609 39.498 1.00 41.03 189 ASP A C 1
ATOM 1497 O O . ASP A 1 189 ? -15.170 -34.441 39.236 1.00 41.03 189 ASP A O 1
ATOM 1501 N N . SER A 1 190 ? -16.767 -35.301 40.553 1.00 43.28 190 SER A N 1
ATOM 1502 C CA . SER A 1 190 ? -15.892 -35.947 41.514 1.00 43.28 190 SER A CA 1
ATOM 1503 C C . SER A 1 190 ? -15.702 -37.398 41.099 1.00 43.28 190 SER A C 1
ATOM 1505 O O . SER A 1 190 ? -16.133 -38.322 41.786 1.00 43.28 190 SER A O 1
ATOM 1507 N N . THR A 1 191 ? -14.981 -37.639 40.003 1.00 41.53 191 THR A N 1
ATOM 1508 C CA . THR A 1 191 ? -14.388 -38.965 39.805 1.00 41.53 191 THR A CA 1
ATOM 1509 C C . THR A 1 191 ? -13.185 -39.114 40.728 1.00 41.53 191 THR A C 1
ATOM 1511 O O . THR A 1 191 ? -12.163 -38.439 40.614 1.00 41.53 191 THR A O 1
ATOM 1514 N N . SER A 1 192 ? -13.399 -39.979 41.712 1.00 42.16 192 SER A N 1
ATOM 1515 C CA . SER A 1 192 ? -12.624 -40.181 42.924 1.00 42.16 192 SER A CA 1
ATOM 1516 C C . SER A 1 192 ? -11.200 -40.698 42.700 1.00 42.16 192 SER A C 1
ATOM 1518 O O . SER A 1 192 ? -10.910 -41.452 41.774 1.00 42.16 192 SER A O 1
ATOM 1520 N N . GLN A 1 193 ? -10.334 -40.360 43.659 1.00 41.53 193 GLN A N 1
ATOM 1521 C CA . GLN A 1 193 ? -9.068 -41.030 43.948 1.00 41.53 193 GLN A CA 1
ATOM 1522 C C . GLN A 1 193 ? -9.209 -42.563 43.934 1.00 41.53 193 GLN A C 1
ATOM 1524 O O . GLN A 1 193 ? -9.818 -43.145 44.831 1.00 41.53 193 GLN A O 1
ATOM 1529 N N . SER A 1 194 ? -8.523 -43.224 43.001 1.00 39.88 194 SER A N 1
ATOM 1530 C CA . SER A 1 194 ? -7.976 -44.562 43.224 1.00 39.88 194 SER A CA 1
ATOM 1531 C C . SER A 1 194 ? -6.517 -44.405 43.651 1.00 39.88 194 SER A C 1
ATOM 1533 O O . SER A 1 194 ? -5.685 -43.864 42.921 1.00 39.88 194 SER A O 1
ATOM 1535 N N . LYS A 1 195 ? -6.215 -44.825 44.882 1.00 43.59 195 LYS A N 1
ATOM 1536 C CA . LYS A 1 195 ? -4.862 -44.877 45.438 1.00 43.59 195 LYS A CA 1
ATOM 1537 C C . LYS A 1 195 ? -4.047 -45.939 44.691 1.00 43.59 195 LYS A C 1
ATOM 1539 O O . LYS A 1 195 ? -4.254 -47.128 44.901 1.00 43.59 195 LYS A O 1
ATOM 1544 N N . GLY A 1 196 ? -3.063 -45.507 43.909 1.00 32.69 196 GLY A N 1
ATOM 1545 C CA . GLY A 1 196 ? -1.990 -46.349 43.380 1.00 32.69 196 GLY A CA 1
ATOM 1546 C C . GLY A 1 196 ? -0.673 -45.581 43.432 1.00 32.69 196 GLY A C 1
ATOM 1547 O O . GLY A 1 196 ? -0.469 -44.637 42.681 1.00 32.69 196 GLY A O 1
ATOM 1548 N N . LYS A 1 197 ? 0.196 -45.938 44.376 1.00 43.06 197 LYS A N 1
ATOM 1549 C CA . LYS A 1 197 ? 1.502 -45.311 44.610 1.00 43.06 197 LYS A CA 1
ATOM 1550 C C . LYS A 1 197 ? 2.512 -45.920 43.628 1.00 43.06 197 LYS A C 1
ATOM 1552 O O . LYS A 1 197 ? 2.768 -47.115 43.720 1.00 43.06 197 LYS A O 1
ATOM 1557 N N . ILE A 1 198 ? 3.091 -45.125 42.725 1.00 36.06 198 ILE A N 1
ATOM 1558 C CA . ILE A 1 198 ? 4.257 -45.503 41.901 1.00 36.06 198 ILE A CA 1
ATOM 1559 C C . ILE A 1 198 ? 5.255 -44.328 41.954 1.00 36.06 198 ILE A C 1
ATOM 1561 O O . ILE A 1 198 ? 4.822 -43.181 41.834 1.00 36.06 198 ILE A O 1
ATOM 1565 N N . PRO A 1 199 ? 6.552 -44.566 42.231 1.00 37.31 199 PRO A N 1
ATOM 1566 C CA . PRO A 1 199 ? 7.515 -43.507 42.516 1.00 37.31 199 PRO A CA 1
ATOM 1567 C C . PRO A 1 199 ? 7.985 -42.770 41.255 1.00 37.31 199 PRO A C 1
ATOM 1569 O O . PRO A 1 199 ? 8.052 -43.329 40.164 1.00 37.31 199 PRO A O 1
ATOM 1572 N N . VAL A 1 200 ? 8.338 -41.503 41.465 1.00 38.81 200 VAL A N 1
ATOM 1573 C CA . VAL A 1 200 ? 8.915 -40.569 40.494 1.00 38.81 200 VAL A CA 1
ATOM 1574 C C . VAL A 1 200 ? 10.348 -40.985 40.147 1.00 38.81 200 VAL A C 1
ATOM 1576 O O . VAL A 1 200 ? 11.197 -41.029 41.036 1.00 38.81 200 VAL A O 1
ATOM 1579 N N . SER A 1 201 ? 10.624 -41.191 38.859 1.00 36.53 201 SER A N 1
ATOM 1580 C CA . SER A 1 201 ? 11.967 -41.057 38.285 1.00 36.53 201 SER A CA 1
ATOM 1581 C C . SER A 1 201 ? 11.957 -39.879 37.315 1.00 36.53 201 SER A C 1
ATOM 1583 O O . SER A 1 201 ? 11.200 -39.867 36.348 1.00 36.53 201 SER A O 1
ATOM 1585 N N . ASN A 1 202 ? 12.787 -38.880 37.609 1.00 46.03 202 ASN A N 1
ATOM 1586 C CA . ASN A 1 202 ? 13.106 -37.782 36.707 1.00 46.03 202 ASN A CA 1
ATOM 1587 C C . ASN A 1 202 ? 13.992 -38.306 35.571 1.00 46.03 202 ASN A C 1
ATOM 1589 O O . ASN A 1 202 ? 15.126 -38.699 35.830 1.00 46.03 202 ASN A O 1
ATOM 1593 N N . GLU A 1 203 ? 13.532 -38.217 34.326 1.00 41.88 203 GLU A N 1
ATOM 1594 C CA . GLU A 1 203 ? 14.428 -38.183 33.171 1.00 41.88 203 GLU A CA 1
ATOM 1595 C C . GLU A 1 203 ? 13.876 -37.209 32.123 1.00 41.88 203 GLU A C 1
ATOM 1597 O O . GLU A 1 203 ? 12.746 -37.319 31.647 1.00 41.88 203 GLU A O 1
ATOM 1602 N N . ILE A 1 204 ? 14.673 -36.181 31.837 1.00 42.16 204 ILE A N 1
ATOM 1603 C CA . ILE A 1 204 ? 14.380 -35.104 30.895 1.00 42.16 204 ILE A CA 1
ATOM 1604 C C . ILE A 1 204 ? 14.593 -35.658 29.486 1.00 42.16 204 ILE A C 1
ATOM 1606 O O . ILE A 1 204 ? 15.726 -35.917 29.084 1.00 42.16 204 ILE A O 1
ATOM 1610 N N . MET A 1 205 ? 13.517 -35.805 28.715 1.00 37.88 205 MET A N 1
ATOM 1611 C CA . MET A 1 205 ? 13.606 -36.170 27.303 1.00 37.88 205 MET A CA 1
ATOM 1612 C C . MET A 1 205 ? 13.987 -34.930 26.481 1.00 37.88 205 MET A C 1
ATOM 1614 O O . MET A 1 205 ? 13.145 -34.095 26.154 1.00 37.88 205 ME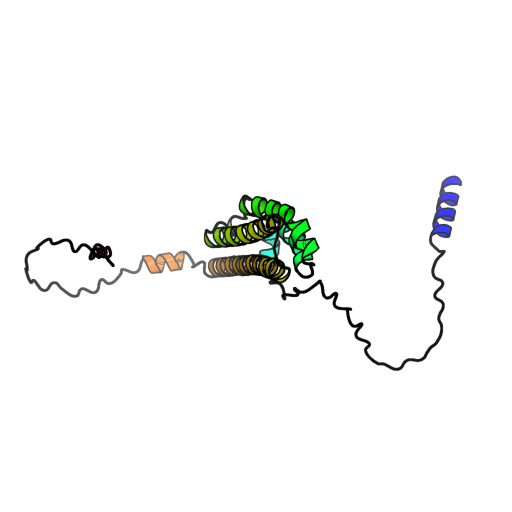T A O 1
ATOM 1618 N N . GLN A 1 206 ? 15.277 -34.784 26.173 1.00 49.19 206 GLN A N 1
ATOM 1619 C CA . GLN A 1 206 ? 15.738 -33.848 25.144 1.00 49.19 206 GLN A CA 1
ATOM 1620 C C . GLN A 1 206 ? 15.326 -34.365 23.751 1.00 49.19 206 GLN A C 1
ATOM 1622 O O . GLN A 1 206 ? 15.387 -35.576 23.514 1.00 49.19 206 GLN A O 1
ATOM 1627 N N . PRO A 1 207 ? 14.942 -33.489 22.804 1.00 50.44 207 PRO A N 1
ATOM 1628 C CA . PRO A 1 207 ? 14.709 -33.899 21.424 1.00 50.44 207 PRO A CA 1
ATOM 1629 C C . PRO A 1 207 ? 16.027 -34.327 20.748 1.00 50.44 207 PRO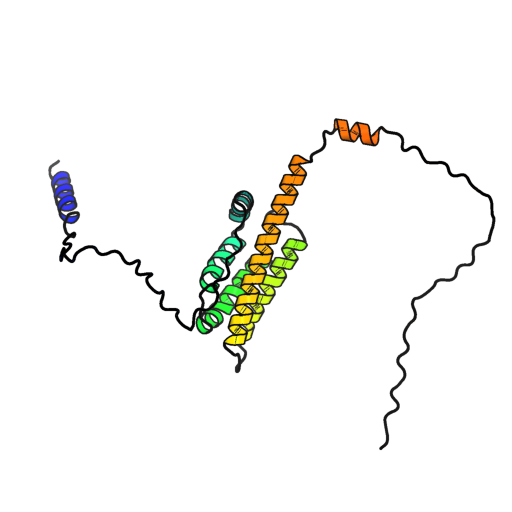 A C 1
ATOM 1631 O O . PRO A 1 207 ? 17.093 -33.792 21.067 1.00 50.44 207 PRO A O 1
ATOM 1634 N N . PRO A 1 208 ? 15.988 -35.278 19.798 1.00 44.00 208 PRO A N 1
ATOM 1635 C CA . PRO A 1 208 ? 17.194 -35.838 19.205 1.00 44.00 208 PRO A CA 1
ATOM 1636 C C . PRO A 1 208 ? 17.944 -34.803 18.356 1.00 44.00 208 PRO A C 1
ATOM 1638 O O . PRO A 1 208 ? 17.454 -34.320 17.334 1.00 44.00 208 PRO A O 1
ATOM 1641 N N . VAL A 1 209 ? 19.188 -34.521 18.749 1.00 49.16 209 VAL A N 1
ATOM 1642 C CA . VAL A 1 209 ? 20.171 -33.810 17.926 1.00 49.16 209 VAL A CA 1
ATOM 1643 C C . VAL A 1 209 ? 20.635 -34.744 16.807 1.00 49.16 209 VAL A C 1
ATOM 1645 O O . VAL A 1 209 ? 21.326 -35.737 17.041 1.00 49.16 209 VAL A O 1
ATOM 1648 N N . LYS A 1 210 ? 20.272 -34.418 15.565 1.00 49.69 210 LYS A N 1
ATOM 1649 C CA . LYS A 1 210 ? 20.761 -35.104 14.363 1.00 49.69 210 LYS A CA 1
ATOM 1650 C C . LYS A 1 210 ? 22.248 -34.770 14.171 1.00 49.69 210 LYS A C 1
ATOM 1652 O O . LYS A 1 210 ? 22.589 -33.665 13.755 1.00 49.69 210 LYS A O 1
ATOM 1657 N N . LYS A 1 211 ? 23.144 -35.709 14.494 1.00 45.62 211 LYS A N 1
ATOM 1658 C CA . LYS A 1 211 ? 24.586 -35.584 14.216 1.00 45.62 211 LYS A CA 1
ATOM 1659 C C . LYS A 1 211 ? 24.805 -35.544 12.696 1.00 45.62 211 LYS A C 1
ATOM 1661 O O . LYS A 1 211 ? 24.383 -36.463 11.998 1.00 45.62 211 LYS A O 1
ATOM 1666 N N . ARG A 1 212 ? 25.457 -34.494 12.179 1.00 45.47 212 ARG A N 1
ATOM 1667 C CA . ARG A 1 212 ? 26.031 -34.506 10.822 1.00 45.47 212 ARG A CA 1
ATOM 1668 C C . ARG A 1 212 ? 27.213 -35.474 10.819 1.00 45.47 212 ARG A C 1
ATOM 1670 O O . ARG A 1 212 ? 28.091 -35.353 11.670 1.00 45.47 212 ARG A O 1
ATOM 1677 N N . GLN A 1 213 ? 27.211 -36.425 9.892 1.00 49.53 213 GLN A N 1
ATOM 1678 C CA . GLN A 1 213 ? 28.408 -37.192 9.557 1.00 49.53 213 GLN A CA 1
ATOM 1679 C C . GLN A 1 213 ? 29.407 -36.273 8.832 1.00 49.53 213 GLN A C 1
ATOM 1681 O O . GLN A 1 213 ? 28.968 -35.417 8.060 1.00 49.53 213 GLN A O 1
ATOM 1686 N N . PRO A 1 214 ? 30.717 -36.409 9.092 1.00 47.69 214 PRO A N 1
ATOM 1687 C CA . PRO A 1 214 ? 31.742 -35.754 8.294 1.00 47.69 214 PRO A CA 1
ATOM 1688 C C . PRO A 1 214 ? 31.788 -36.387 6.897 1.00 47.69 214 PRO A C 1
ATOM 1690 O O . PRO A 1 214 ? 31.693 -37.604 6.753 1.00 47.69 214 PRO A O 1
ATOM 1693 N N . ASP A 1 215 ? 31.871 -35.532 5.883 1.00 54.25 215 ASP A N 1
ATOM 1694 C CA . ASP A 1 215 ? 31.914 -35.897 4.470 1.00 54.25 215 ASP A CA 1
ATOM 1695 C C . ASP A 1 215 ? 33.330 -36.389 4.128 1.00 54.25 215 ASP A C 1
ATOM 1697 O O . ASP A 1 215 ? 34.256 -35.593 3.965 1.00 54.25 215 ASP A O 1
ATOM 1701 N N . ASP A 1 216 ? 33.513 -37.709 4.066 1.00 55.78 216 ASP A N 1
ATOM 1702 C CA . ASP A 1 216 ? 34.711 -38.326 3.497 1.00 55.78 216 ASP A CA 1
ATOM 1703 C C . ASP A 1 216 ? 34.619 -38.262 1.967 1.00 55.78 216 ASP A C 1
ATOM 1705 O O . ASP A 1 216 ? 34.218 -39.212 1.290 1.00 55.78 216 ASP A O 1
ATOM 1709 N N . ARG A 1 217 ? 35.021 -37.120 1.405 1.00 49.19 217 ARG A N 1
ATOM 1710 C CA . ARG A 1 217 ? 35.471 -37.035 0.012 1.00 49.19 217 ARG A CA 1
ATOM 1711 C C . ARG A 1 217 ? 36.718 -36.174 -0.099 1.00 49.19 217 ARG A C 1
ATOM 1713 O O . ARG A 1 217 ? 36.662 -34.979 -0.368 1.00 49.19 217 ARG A O 1
ATOM 1720 N N . MET A 1 218 ? 37.860 -36.842 -0.005 1.00 50.97 218 MET A N 1
ATOM 1721 C CA . MET A 1 218 ? 39.025 -36.477 -0.798 1.00 50.97 218 MET A CA 1
ATOM 1722 C C . MET A 1 218 ? 39.650 -37.756 -1.358 1.00 50.97 218 MET A C 1
ATOM 1724 O O . MET A 1 218 ? 39.836 -38.718 -0.615 1.00 50.97 218 MET A O 1
ATOM 1728 N N . SER A 1 219 ? 40.019 -37.711 -2.643 1.00 52.56 219 SER A N 1
ATOM 1729 C CA . SER A 1 219 ? 40.764 -38.708 -3.443 1.00 52.56 219 SER A CA 1
ATOM 1730 C C . SER A 1 219 ? 39.925 -39.546 -4.416 1.00 52.56 219 SER A C 1
ATOM 1732 O O . SER A 1 219 ? 39.597 -40.700 -4.142 1.00 52.56 219 SER A O 1
ATOM 1734 N N . GLN A 1 220 ? 39.634 -38.970 -5.586 1.00 47.84 220 GLN A N 1
ATOM 1735 C CA . GLN A 1 220 ? 40.226 -39.373 -6.874 1.00 47.84 220 GLN A CA 1
ATOM 1736 C C . GLN A 1 220 ? 39.995 -38.276 -7.915 1.00 47.84 220 GLN A C 1
ATOM 1738 O O . GLN A 1 220 ? 38.877 -37.715 -7.927 1.00 47.84 220 GLN A O 1
#

Solvent-accessible surface area (backbone atoms only — not comparable to full-atom values): 13887 Å² total; per-residue (Å²): 127,71,73,66,55,54,55,52,56,56,54,58,65,69,73,73,80,82,85,84,80,83,82,79,89,76,81,92,72,93,72,89,75,72,78,75,74,78,76,52,93,56,44,80,38,85,70,86,74,72,76,62,46,73,74,48,43,65,61,48,71,76,31,60,49,57,51,57,38,53,60,70,45,59,58,63,44,54,39,33,58,66,59,47,47,72,44,14,58,60,50,28,50,40,32,48,50,36,60,70,50,83,69,58,76,90,57,76,41,71,72,51,53,53,34,43,50,53,27,28,54,35,30,43,51,44,33,54,47,67,74,44,97,81,70,50,62,66,58,49,50,51,44,51,50,51,32,54,51,31,49,36,55,38,42,56,50,51,38,53,52,46,57,51,50,53,51,52,64,72,62,63,69,56,68,68,59,55,50,52,63,72,67,51,80,79,79,74,81,78,82,70,88,77,93,75,93,76,86,91,76,93,76,87,83,73,81,85,81,82,78,80,78,84,83,91,80,85,91,131

Radius of gyration: 33.44 Å; Cα contacts (8 Å, |Δi|>4): 126; chains: 1; bounding box: 72×102×86 Å

pLDDT: mean 75.15, std 22.21, range [32.47, 98.69]

Foldseek 3Di:
DVVVVVVVVVVVVVPPPDDDDPDDDDDDDDDPPPVPPPQPVQFDAQDPFDDADPVLVVQCVVVVLLVVLVVLLVCLNGDGLVRLLVCLVVSLVSLVCSLPGDHPPLCPDVVLSVLSVQLSVLSVVSPVLNVPPDDDRVNNNVSSVSNRVSVSVSSVVSNVSVVVVVVVVVPPDDVVVVVVVVPDPDPPPDPDDDDDDDDDDDDDDDDDDDDDDDDPDDDD

Secondary structure (DSSP, 8-state):
--HHHHHHHHHHHTSS------------------------TT------PPPPPHHHHHHHTT-HHHHHHHHHHGGGGG--HHHHHHHHHHHHHHHHHHHHS---GGG-SHHHHHHHHHHHHHHHHHHHHTT-TT--HHHHHHHHHHHHHHHHHHHHHHHHHHHHHHHHHHT---HHHHHHHHHS---------------------PPP--PPPP------

Mean predicted aligned error: 18.13 Å

Sequence (220 aa):
MKLKLTAILVYVTLLTGGVACQQNRQNSTGDDVLETRQDDPDKTISSIGVTLSEEAQDKVQTWQEYLDFEEALLPYYAISYTEALTGAEHLATLSDAFRKSKSPEFLHTDRIRVRINILNSACQRLSDMNRIPAITREEVIAQVREILSAFEMLKIRINASFDIQNLESELTLDPDFVKILNATPVIQDSTSQSKGKIPVSNEIMQPPVKKRQPDDRMSQ

Nearest PDB structures (foldseek):
  5a7d-assembly1_R  TM=4.659E-01  e=9.879E-01  Drosophila melanogaster
  5ndd-assembly1_A  TM=4.231E-01  e=1.362E+00  Tequatrovirus T4
  1ug7-assembly1_A  TM=4.022E-01  e=6.418E+00  Mus musculus
  7n0m-assembly1_A  TM=3.724E-01  e=6.418E+00  Rattus norvegicus
  7y5e-assembly1_QL  TM=2.403E-01  e=5.467E+00  Porphyridium purpureum